Protein AF-B4XKD7-F1 (afdb_monomer)

Solvent-accessible surface area (backbone atoms only — not comparable to full-atom values): 14544 Å² total; per-residue (Å²): 108,72,65,58,47,30,68,73,74,46,96,55,51,71,69,59,51,49,54,50,31,56,75,67,74,35,54,72,58,48,56,53,53,53,59,61,59,73,69,69,88,73,93,72,54,79,68,57,53,50,52,54,51,45,52,49,44,29,51,46,19,60,56,69,46,32,44,45,62,90,54,79,93,47,76,90,57,87,57,68,38,48,44,86,80,71,64,72,76,43,73,47,64,50,68,77,82,79,83,47,70,41,81,62,88,41,75,40,52,80,56,52,74,77,60,69,66,92,76,59,86,84,62,46,89,66,64,80,72,70,86,76,84,86,89,82,77,64,91,88,77,46,67,65,57,51,56,40,48,52,51,24,39,37,46,71,60,68,42,74,81,39,80,41,75,47,78,42,60,33,74,72,52,61,51,47,55,55,59,31,51,43,68,76,65,44,65,92,85,56,89,70,48,53,66,58,55,46,51,52,48,70,77,36,55,91,30,50,43,80,42,78,39,51,74,88,54,47,45,77,68,39,62,72,62,27,50,55,64,39,49,77,70,63,76,104

Sequence (236 aa):
LLLELLTQKGTCTPEEFVEILKKGDHQHVEDQLKRTSTHSKTTKGPSDVADDVIACLKDLYATEYAHVRPLPWFPDLDLKRHLGEVYTNLQLQYNDGRGHFRDTDTIVSLVDIYNTREGEASQASVRSSVRKIRVEGDPGIGKPCSCQKLAFDWSCGKLERFKVVLFLEMRHLAGKVKDTIFKQLLPEDTKTTPDQLWSYIQDNQDDVLFILDGLDELSQEAGKVTDVVDLIQGKI

Radius of gyration: 21.64 Å; Cα contacts (8 Å, |Δi|>4): 230; chains: 1; bounding box: 61×59×37 Å

Nearest PDB structures (foldseek):
  4kxf-assembly11_D  TM=7.723E-01  e=1.525E-06  Mus musculus
  8fvu-assembly1_B  TM=7.702E-01  e=4.181E-06  Homo sapiens
  8fw9-assembly1_C  TM=7.217E-01  e=1.525E-06  Homo sapiens
  3jbl-assembly1_K  TM=7.479E-01  e=7.569E-06  Mus musculus
  6b5b-assembly1_C  TM=7.633E-01  e=1.656E-04  Mus musculus

Organism: Branchiostoma floridae (NCBI:txid7739)

Structure (mmCIF, N/CA/C/O backbone):
data_AF-B4XKD7-F1
#
_entry.id   AF-B4XKD7-F1
#
loop_
_atom_site.group_PDB
_atom_site.id
_atom_site.type_symbol
_atom_site.label_atom_id
_atom_site.label_alt_id
_atom_site.label_comp_id
_atom_site.label_asym_id
_atom_site.label_entity_id
_atom_site.label_seq_id
_atom_site.pdbx_PDB_ins_code
_atom_site.Cartn_x
_atom_site.Cartn_y
_atom_site.Cartn_z
_atom_site.occupancy
_atom_site.B_iso_or_equiv
_atom_site.auth_seq_id
_atom_site.auth_comp_id
_atom_site.auth_asym_id
_atom_site.auth_atom_id
_atom_site.pdbx_PDB_model_num
ATOM 1 N N . LEU A 1 1 ? -23.450 16.413 9.579 1.00 58.03 1 LEU A N 1
ATOM 2 C CA . LEU A 1 1 ? -22.722 17.681 9.826 1.00 58.03 1 LEU A CA 1
ATOM 3 C C . LEU A 1 1 ? -23.206 18.863 8.980 1.00 58.03 1 LEU A C 1
ATOM 5 O O . LEU A 1 1 ? -23.846 19.730 9.558 1.00 58.03 1 LEU A O 1
ATOM 9 N N . LEU A 1 2 ? -22.995 18.933 7.653 1.00 55.31 2 LEU A N 1
ATOM 10 C CA . LEU A 1 2 ? -23.431 20.109 6.861 1.00 55.31 2 LEU A CA 1
ATOM 11 C C . LEU A 1 2 ? -24.969 20.262 6.797 1.00 55.31 2 LEU A C 1
ATOM 13 O O . LEU A 1 2 ? -25.491 21.348 7.023 1.00 55.31 2 LEU A O 1
ATOM 17 N N . LEU A 1 3 ? -25.701 19.163 6.575 1.00 62.25 3 LEU A N 1
ATOM 18 C CA . LEU A 1 3 ? -27.175 19.148 6.558 1.00 62.25 3 LEU A CA 1
ATOM 19 C C . LEU A 1 3 ? -27.791 19.477 7.929 1.00 62.25 3 LEU A C 1
ATOM 21 O O . LEU A 1 3 ? -28.801 20.171 8.016 1.00 62.25 3 LEU A O 1
ATOM 25 N N . GLU A 1 4 ? -27.158 19.032 9.013 1.00 60.09 4 GLU A N 1
ATOM 26 C CA . GLU A 1 4 ? -27.591 19.344 10.383 1.00 60.09 4 GLU A CA 1
ATOM 27 C C . GLU A 1 4 ? -27.364 20.822 10.716 1.00 60.09 4 GLU A C 1
ATOM 29 O O . GLU A 1 4 ? -28.229 21.453 11.320 1.00 60.09 4 GLU A O 1
ATOM 34 N N . LEU A 1 5 ? -26.245 21.399 10.264 1.00 57.78 5 LEU A N 1
ATOM 35 C CA . LEU A 1 5 ? -25.966 22.830 10.391 1.00 57.78 5 LEU A CA 1
ATOM 36 C C . LEU A 1 5 ? -26.931 23.682 9.555 1.00 57.78 5 LEU A C 1
ATOM 38 O O . LEU A 1 5 ? -27.372 24.726 10.032 1.00 57.78 5 LEU A O 1
ATOM 42 N N . LEU A 1 6 ? -27.303 23.229 8.352 1.00 62.75 6 LEU A N 1
ATOM 43 C CA . LEU A 1 6 ? -28.318 23.885 7.519 1.00 62.75 6 LEU A CA 1
ATOM 44 C C . LEU A 1 6 ? -29.697 23.862 8.187 1.00 62.75 6 LEU A C 1
ATOM 46 O O . LEU A 1 6 ? -30.375 24.882 8.204 1.00 62.75 6 LEU A O 1
ATOM 50 N N . THR A 1 7 ? -30.063 22.749 8.825 1.00 61.00 7 THR A N 1
ATOM 51 C CA . THR A 1 7 ? -31.347 22.617 9.536 1.00 61.00 7 THR A CA 1
ATOM 52 C C . THR A 1 7 ? -31.372 23.419 10.848 1.00 61.00 7 THR A C 1
ATOM 54 O O . THR A 1 7 ? -32.425 23.894 11.263 1.00 61.00 7 THR A O 1
ATOM 57 N N . GLN A 1 8 ? -30.220 23.600 11.511 1.00 59.53 8 GLN A N 1
ATOM 58 C CA . GLN A 1 8 ? -30.111 24.382 12.753 1.00 59.53 8 GLN A CA 1
ATOM 59 C C . GLN A 1 8 ? -29.935 25.892 12.545 1.00 59.53 8 GLN A C 1
ATOM 61 O O . GLN A 1 8 ? -30.290 26.661 13.439 1.00 59.53 8 GLN A O 1
ATOM 66 N N . LYS A 1 9 ? -29.325 26.329 11.434 1.00 59.12 9 LYS A N 1
ATOM 67 C CA . LYS A 1 9 ? -28.920 27.735 11.233 1.00 59.12 9 LYS A CA 1
ATOM 68 C C . LYS A 1 9 ? -29.368 28.361 9.912 1.00 59.12 9 LYS A C 1
ATOM 70 O O . LYS A 1 9 ? -29.185 29.564 9.742 1.00 59.12 9 LYS A O 1
ATOM 75 N N . GLY A 1 10 ? -29.915 27.585 8.982 1.00 60.69 10 GLY A N 1
ATOM 76 C CA . GLY A 1 10 ? -30.364 28.057 7.674 1.00 60.69 10 GLY A CA 1
ATOM 77 C C . GLY A 1 10 ? -31.886 28.134 7.559 1.00 60.69 10 GLY A C 1
ATOM 78 O O . GLY A 1 10 ? -32.617 27.436 8.250 1.00 60.69 10 GLY A O 1
ATOM 79 N N . THR A 1 11 ? -32.370 28.973 6.643 1.00 63.03 11 THR A N 1
ATOM 80 C CA . THR A 1 11 ? -33.774 28.986 6.183 1.00 63.03 11 THR A CA 1
ATOM 81 C C . THR A 1 11 ? -34.012 28.036 5.005 1.00 63.03 11 THR A C 1
ATOM 83 O O . THR A 1 11 ? -35.093 28.044 4.431 1.00 63.03 11 THR A O 1
ATOM 86 N N . CYS A 1 12 ? -32.984 27.291 4.595 1.00 64.75 12 CYS A N 1
ATOM 87 C CA . CYS A 1 12 ? -32.981 26.430 3.418 1.00 64.75 12 CYS A CA 1
ATOM 88 C C . CYS A 1 12 ? -33.176 24.983 3.861 1.00 64.75 12 CYS A C 1
ATOM 90 O O . CYS A 1 12 ? -32.448 24.497 4.733 1.00 64.75 12 CYS A O 1
ATOM 92 N N . THR A 1 13 ? -34.155 24.305 3.270 1.00 74.12 13 THR A N 1
ATOM 93 C CA . THR A 1 13 ? -34.373 22.880 3.527 1.00 74.12 13 THR A CA 1
ATOM 94 C C . THR A 1 13 ? -33.302 22.030 2.824 1.00 74.12 13 THR A C 1
ATOM 96 O O . THR A 1 13 ? -32.767 22.436 1.787 1.00 74.12 13 THR A O 1
ATOM 99 N N . PRO A 1 14 ? -32.952 20.849 3.364 1.00 66.94 14 PRO A N 1
ATOM 100 C CA . PRO A 1 14 ? -32.043 19.899 2.715 1.00 66.94 14 PRO A CA 1
ATOM 101 C C . PRO A 1 14 ? -32.377 19.629 1.242 1.00 66.94 14 PRO A C 1
ATOM 103 O O . PRO A 1 14 ? -31.478 19.535 0.407 1.00 66.94 14 PRO A O 1
ATOM 106 N N . GLU A 1 15 ? -33.665 19.547 0.919 1.00 71.50 15 GLU A N 1
ATOM 107 C CA . GLU A 1 15 ? -34.178 19.286 -0.424 1.00 71.50 15 GLU A CA 1
ATOM 108 C C . GLU A 1 15 ? -33.934 20.472 -1.370 1.00 71.50 15 GLU A C 1
ATOM 110 O O . GLU A 1 15 ? -33.487 20.280 -2.502 1.00 71.50 15 GLU A O 1
ATOM 115 N N . GLU A 1 16 ? -34.152 21.703 -0.900 1.00 72.62 16 GLU A N 1
ATOM 116 C CA . GLU A 1 16 ? -33.846 22.922 -1.661 1.00 72.62 16 GLU A CA 1
ATOM 117 C C . GLU A 1 16 ? -32.341 23.078 -1.902 1.00 72.62 16 GLU A C 1
ATOM 119 O O . GLU A 1 16 ? -31.926 23.472 -2.993 1.00 72.62 16 GLU A O 1
ATOM 124 N N . PHE A 1 17 ? -31.508 22.729 -0.918 1.00 74.44 17 PHE A N 1
ATOM 125 C CA . PHE A 1 17 ? -30.053 22.792 -1.048 1.00 74.44 17 PHE A CA 1
ATOM 126 C C . PHE A 1 17 ? -29.531 21.811 -2.105 1.00 74.44 17 PHE A C 1
ATOM 128 O O . PHE A 1 17 ? -28.685 22.171 -2.923 1.00 74.44 17 PHE A O 1
ATOM 135 N N . VAL A 1 18 ? -30.081 20.595 -2.139 1.00 73.12 18 VAL A N 1
ATOM 136 C CA . VAL A 1 18 ? -29.762 19.596 -3.165 1.00 73.12 18 VAL A CA 1
ATOM 137 C C . VAL A 1 18 ? -30.161 20.082 -4.563 1.00 73.12 18 VAL A C 1
ATOM 139 O O . VAL A 1 18 ? -29.378 19.960 -5.503 1.00 73.12 18 VAL A O 1
ATOM 142 N N . GLU A 1 19 ? -31.331 20.702 -4.716 1.00 72.25 19 GLU A N 1
ATOM 143 C CA . GLU A 1 19 ? -31.751 21.272 -6.004 1.00 72.25 19 GLU A CA 1
ATOM 144 C C . GLU A 1 19 ? -30.878 22.458 -6.450 1.00 72.25 19 GLU A C 1
ATOM 146 O O . GLU A 1 19 ? -30.619 22.629 -7.645 1.00 72.25 19 GLU A O 1
ATOM 151 N N . ILE A 1 20 ? -30.363 23.254 -5.510 1.00 74.81 20 ILE A N 1
ATOM 152 C CA . ILE A 1 20 ? -29.390 24.316 -5.807 1.00 74.81 20 ILE A CA 1
ATOM 153 C C . ILE A 1 20 ? -28.056 23.718 -6.275 1.00 74.81 20 ILE A C 1
ATOM 155 O O . ILE A 1 20 ? -27.493 24.204 -7.256 1.00 74.81 20 ILE A O 1
ATOM 159 N N . LEU A 1 21 ? -27.575 22.645 -5.638 1.00 74.81 21 LEU A N 1
ATOM 160 C CA . LEU A 1 21 ? -26.348 21.950 -6.050 1.00 74.81 21 LEU A CA 1
ATOM 161 C C . LEU A 1 21 ? -26.466 21.361 -7.460 1.00 74.81 21 LEU A C 1
ATOM 163 O O . LEU A 1 21 ? -25.528 21.477 -8.249 1.00 74.81 21 LEU A O 1
ATOM 167 N N . LYS A 1 22 ? -27.635 20.812 -7.814 1.00 73.25 22 LYS A N 1
ATOM 168 C CA . LYS A 1 22 ? -27.914 20.344 -9.181 1.00 73.25 22 LYS A CA 1
ATOM 169 C C . LYS A 1 22 ? -27.931 21.479 -10.195 1.00 73.25 22 LYS A C 1
ATOM 171 O O . LYS A 1 22 ? -27.395 21.324 -11.288 1.00 73.25 22 LYS A O 1
ATOM 176 N N . LYS A 1 23 ? -28.525 22.626 -9.846 1.00 77.00 23 LYS A N 1
ATOM 177 C CA . LYS A 1 23 ? -28.532 23.816 -10.714 1.00 77.00 23 LYS A CA 1
ATOM 178 C C . LYS A 1 23 ? -27.147 24.444 -10.884 1.00 77.00 23 LYS A C 1
ATOM 180 O O . LYS A 1 23 ? -26.922 25.108 -11.890 1.00 77.00 23 LYS A O 1
ATOM 185 N N . GLY A 1 24 ? -26.250 24.248 -9.918 1.00 74.44 24 GLY A N 1
ATOM 186 C CA . GLY A 1 24 ? -24.873 24.749 -9.934 1.00 74.44 24 GLY A CA 1
ATOM 187 C C . GLY A 1 24 ? -23.835 23.800 -10.540 1.00 74.44 24 GLY A C 1
ATOM 188 O O . GLY A 1 24 ? -22.653 24.088 -10.419 1.00 74.44 24 GLY A O 1
ATOM 189 N N . ASP A 1 25 ? -24.245 22.682 -11.151 1.00 70.81 25 ASP A N 1
ATOM 190 C CA . ASP A 1 25 ? -23.348 21.645 -11.701 1.00 70.81 25 ASP A CA 1
ATOM 191 C C . ASP A 1 25 ? -22.393 21.017 -10.659 1.00 70.81 25 ASP A C 1
ATOM 193 O O . ASP A 1 25 ? -21.284 20.572 -10.948 1.00 70.81 25 ASP A O 1
ATOM 197 N N . HIS A 1 26 ? -22.834 20.956 -9.398 1.00 72.44 26 HIS A N 1
ATOM 198 C CA . HIS A 1 26 ? -22.079 20.395 -8.274 1.00 72.44 26 HIS A CA 1
ATOM 199 C C . HIS A 1 26 ? -22.636 19.030 -7.828 1.00 72.44 26 HIS A C 1
ATOM 201 O O . HIS A 1 26 ? -22.760 18.754 -6.633 1.00 72.44 26 HIS A O 1
ATOM 207 N N . GLN A 1 27 ? -22.958 18.149 -8.782 1.00 66.06 27 GLN A N 1
ATOM 208 C CA . GLN A 1 27 ? -23.540 16.819 -8.512 1.00 66.06 27 GLN A CA 1
ATOM 209 C C . GLN A 1 27 ? -22.642 15.929 -7.633 1.00 66.06 27 GLN A C 1
ATOM 211 O O . GLN A 1 27 ? -23.131 15.206 -6.771 1.00 66.06 27 GLN A O 1
ATOM 216 N N . HIS A 1 28 ? -21.320 16.058 -7.759 1.00 67.50 28 HIS A N 1
ATOM 217 C CA . HIS A 1 28 ? -20.355 15.354 -6.905 1.00 67.50 28 HIS A CA 1
ATOM 218 C C . HIS A 1 28 ? -20.555 15.637 -5.400 1.00 67.50 28 HIS A C 1
ATOM 220 O O . HIS A 1 28 ? -20.376 14.750 -4.563 1.00 67.50 28 HIS A O 1
ATOM 226 N N . VAL A 1 29 ? -20.966 16.862 -5.051 1.00 69.44 29 VAL A N 1
ATOM 227 C CA . VAL A 1 29 ? -21.203 17.279 -3.660 1.00 69.44 29 VAL A CA 1
ATOM 228 C C . VAL A 1 29 ? -22.517 16.692 -3.136 1.00 69.44 29 VAL A C 1
ATOM 230 O O . VAL A 1 29 ? -22.594 16.292 -1.975 1.00 69.44 29 VAL A O 1
ATOM 233 N N . GLU A 1 30 ? -23.536 16.570 -3.994 1.00 62.75 30 GLU A N 1
ATOM 234 C CA . GLU A 1 30 ? -24.788 15.873 -3.673 1.00 62.75 30 GLU A CA 1
ATOM 235 C C . GLU A 1 30 ? -24.533 14.393 -3.347 1.00 62.75 30 GLU A C 1
ATOM 237 O O . GLU A 1 30 ? -25.045 13.884 -2.345 1.00 62.75 30 GLU A O 1
ATOM 242 N N . ASP A 1 31 ? -23.700 13.719 -4.142 1.00 63.97 31 ASP A N 1
ATOM 243 C CA . ASP A 1 31 ? -23.361 12.311 -3.924 1.00 63.97 31 ASP A CA 1
ATOM 244 C C . ASP A 1 31 ? -22.622 12.097 -2.595 1.00 63.97 31 ASP A C 1
ATOM 246 O O . ASP A 1 31 ? -22.914 11.148 -1.861 1.00 63.97 31 ASP A O 1
ATOM 250 N N . GLN A 1 32 ? -21.709 13.003 -2.228 1.00 60.03 32 GLN A N 1
ATOM 251 C CA . GLN A 1 32 ? -21.048 12.973 -0.918 1.00 60.03 32 GLN A CA 1
ATOM 252 C C . GLN A 1 32 ? -22.017 13.270 0.243 1.00 60.03 32 GLN A C 1
ATOM 254 O O . GLN A 1 32 ? -21.967 12.613 1.289 1.00 60.03 32 GLN A O 1
ATOM 259 N N . LEU A 1 33 ? -22.954 14.209 0.069 1.00 65.19 33 LEU A N 1
ATOM 260 C CA . LEU A 1 33 ? -23.967 14.544 1.081 1.00 65.19 33 LEU A CA 1
ATOM 261 C C . LEU A 1 33 ? -24.956 13.394 1.325 1.00 65.19 33 LEU A C 1
ATOM 263 O O . LEU A 1 33 ? -25.315 13.114 2.471 1.00 65.19 33 LEU A O 1
ATOM 267 N N . LYS A 1 34 ? -25.368 12.685 0.269 1.00 63.97 34 LYS A N 1
ATOM 268 C CA . LYS A 1 34 ? -26.239 11.506 0.392 1.00 63.97 34 LYS A CA 1
ATOM 269 C C . LYS A 1 34 ? -25.526 10.346 1.081 1.00 63.97 34 LYS A C 1
ATOM 271 O O . LYS A 1 34 ? -26.094 9.761 2.002 1.00 63.97 34 LYS A O 1
ATOM 276 N N . ARG A 1 35 ? -24.266 10.069 0.714 1.00 61.16 35 ARG A N 1
ATOM 277 C CA . ARG A 1 35 ? -23.443 9.007 1.332 1.00 61.16 35 ARG A CA 1
ATOM 278 C C . ARG A 1 35 ? -23.266 9.201 2.841 1.00 61.16 35 ARG A C 1
ATOM 280 O O . ARG A 1 35 ? -23.398 8.237 3.602 1.00 61.16 35 ARG A O 1
ATOM 287 N N . THR A 1 36 ? -23.037 10.442 3.273 1.00 53.34 36 THR A N 1
ATOM 288 C CA . THR A 1 36 ? -22.843 10.793 4.692 1.00 53.34 36 THR A CA 1
ATOM 289 C C . THR A 1 36 ? -24.141 10.743 5.511 1.00 53.34 36 THR A C 1
ATOM 291 O O . THR A 1 36 ? -24.102 10.386 6.688 1.00 53.34 36 THR A O 1
ATOM 294 N N . SER A 1 37 ? -25.308 11.020 4.911 1.00 49.41 37 SER A N 1
ATOM 295 C CA . SER A 1 37 ? -26.605 10.986 5.612 1.00 49.41 37 SER A CA 1
ATOM 296 C C . SER A 1 37 ? -27.102 9.561 5.912 1.00 49.41 37 SER A C 1
ATOM 298 O O . SER A 1 37 ? -27.597 9.300 7.012 1.00 49.41 37 SER A O 1
ATOM 300 N N . THR A 1 38 ? -26.885 8.601 5.005 1.00 48.22 38 THR A N 1
ATOM 301 C CA . THR A 1 38 ? -27.258 7.184 5.210 1.00 48.22 38 THR A CA 1
ATOM 302 C C . THR A 1 38 ? -26.435 6.450 6.273 1.00 48.22 38 THR A C 1
ATOM 304 O O . THR A 1 38 ? -26.816 5.363 6.693 1.00 48.22 38 THR A O 1
ATOM 307 N N . HIS A 1 39 ? -25.332 7.031 6.754 1.00 49.72 39 HIS A N 1
ATOM 308 C CA . HIS A 1 39 ? -24.453 6.394 7.739 1.00 49.72 39 HIS A CA 1
ATOM 309 C C . HIS A 1 39 ? -24.860 6.636 9.203 1.00 49.72 39 HIS A C 1
ATOM 311 O O . HIS A 1 39 ? -24.190 6.128 10.105 1.00 49.72 39 HIS A O 1
ATOM 317 N N . SER A 1 40 ? -25.933 7.376 9.503 1.00 45.69 40 SER A N 1
ATOM 318 C CA . SER A 1 40 ? -26.388 7.551 10.892 1.00 45.69 40 SER A CA 1
ATOM 319 C C . SER A 1 40 ? -27.496 6.551 11.262 1.00 45.69 40 SER A C 1
ATOM 321 O O . SER A 1 40 ? -28.557 6.533 10.650 1.00 45.69 40 SER A O 1
ATOM 323 N N . LYS A 1 41 ? -27.237 5.765 12.321 1.00 39.91 41 LYS A N 1
ATOM 324 C CA . LYS A 1 41 ? -28.110 4.777 12.998 1.00 39.91 41 LYS A CA 1
ATOM 325 C C . LYS A 1 41 ? -28.172 3.355 12.423 1.00 39.91 41 LYS A C 1
ATOM 327 O O . LYS A 1 41 ? -29.240 2.862 12.089 1.00 39.91 41 LYS A O 1
ATOM 332 N N . THR A 1 42 ? -27.067 2.627 12.546 1.00 34.97 42 THR A N 1
ATOM 333 C CA . THR A 1 42 ? -27.102 1.196 12.898 1.00 34.97 42 THR A CA 1
ATOM 334 C C . THR A 1 42 ? -25.828 0.839 13.659 1.00 34.97 42 THR A C 1
ATOM 336 O O . THR A 1 42 ? -24.728 1.237 13.285 1.00 34.97 42 THR A O 1
ATOM 339 N N . THR A 1 43 ? -25.975 0.139 14.783 1.00 41.75 43 THR A N 1
ATOM 340 C CA . THR A 1 43 ? -24.867 -0.471 15.527 1.00 41.75 43 THR A CA 1
ATOM 341 C C . THR A 1 43 ? -24.309 -1.617 14.689 1.00 41.75 43 THR A C 1
ATOM 343 O O . THR A 1 43 ? -24.868 -2.712 14.692 1.00 41.75 43 THR A O 1
ATOM 346 N N . LYS A 1 44 ? -23.265 -1.323 13.911 1.00 45.03 44 LYS A N 1
ATOM 347 C CA . LYS A 1 44 ? -22.580 -2.269 13.028 1.00 45.03 44 LYS A CA 1
ATOM 348 C C . LYS A 1 44 ? -21.683 -3.219 13.833 1.00 45.03 44 LYS A C 1
ATOM 350 O O . LYS A 1 44 ? -21.051 -2.801 14.803 1.00 45.03 44 LYS A O 1
ATOM 355 N N . GLY A 1 45 ? -21.663 -4.499 13.460 1.00 53.47 45 GLY A N 1
ATOM 356 C CA . GLY A 1 45 ? -20.802 -5.513 14.082 1.00 53.47 45 GLY A CA 1
ATOM 357 C C . GLY A 1 45 ? -19.339 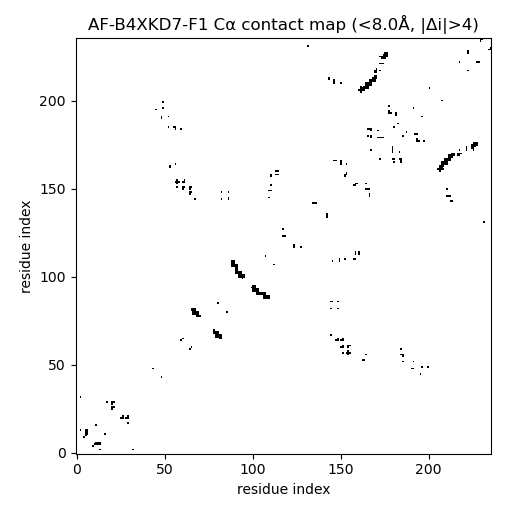-5.423 13.613 1.00 53.47 45 GLY A C 1
ATOM 358 O O . GLY A 1 45 ? -19.056 -4.710 12.655 1.00 53.47 45 GLY A O 1
ATOM 359 N N . PRO A 1 46 ? -18.403 -6.175 14.225 1.00 54.28 46 PRO A N 1
ATOM 360 C CA . PRO A 1 46 ? -16.968 -6.107 13.904 1.00 54.28 46 PRO A CA 1
ATOM 361 C C . PRO A 1 46 ? -16.619 -6.411 12.436 1.00 54.28 46 PRO A C 1
ATOM 363 O O . PRO A 1 46 ? -15.685 -5.827 11.900 1.00 54.28 46 PRO A O 1
ATOM 366 N N . SER A 1 47 ? -17.382 -7.291 11.775 1.00 60.47 47 SER A N 1
ATOM 367 C CA . SER A 1 47 ? -17.192 -7.638 10.354 1.00 60.47 47 SER A CA 1
ATOM 368 C C . SER A 1 47 ? -17.550 -6.486 9.411 1.00 60.47 47 SER A C 1
ATOM 370 O O . SER A 1 47 ? -16.831 -6.226 8.459 1.00 60.47 47 SER A O 1
ATOM 372 N N . ASP A 1 48 ? -18.632 -5.766 9.708 1.00 66.19 48 ASP A N 1
ATOM 373 C CA . ASP A 1 48 ? -19.161 -4.672 8.878 1.00 66.19 48 ASP A CA 1
ATOM 374 C C . ASP A 1 48 ? -18.221 -3.448 8.918 1.00 66.19 48 ASP A C 1
ATOM 376 O O . ASP A 1 48 ? -18.036 -2.738 7.937 1.00 66.19 48 ASP A O 1
ATOM 380 N N . VAL A 1 49 ? -17.519 -3.264 10.042 1.00 66.94 49 VAL A N 1
ATOM 381 C CA . VAL A 1 49 ? -16.479 -2.236 10.204 1.00 66.94 49 VAL A CA 1
ATOM 382 C C . VAL A 1 49 ? -15.245 -2.521 9.334 1.00 66.94 49 VAL A C 1
ATOM 384 O O . VAL A 1 49 ? -14.639 -1.594 8.796 1.00 66.94 49 VAL A O 1
ATOM 387 N N . ALA A 1 50 ? -14.864 -3.791 9.180 1.00 75.00 50 ALA A N 1
ATOM 388 C CA . ALA A 1 50 ? -13.751 -4.173 8.314 1.00 75.00 50 ALA A CA 1
ATOM 389 C C . ALA A 1 50 ? -14.113 -4.019 6.831 1.00 75.00 50 ALA A C 1
ATOM 391 O O . ALA A 1 50 ? -13.295 -3.526 6.056 1.00 75.00 50 ALA A O 1
ATOM 392 N N . ASP A 1 51 ? -15.343 -4.368 6.451 1.00 84.31 51 ASP A N 1
ATOM 393 C CA . ASP A 1 51 ? -15.836 -4.199 5.082 1.00 84.31 51 ASP A CA 1
ATOM 394 C C . ASP A 1 51 ? -15.875 -2.718 4.669 1.00 84.31 51 ASP A C 1
ATOM 396 O O . ASP A 1 51 ? -15.438 -2.379 3.565 1.00 84.31 51 ASP A O 1
ATOM 400 N N . ASP A 1 52 ? -16.302 -1.826 5.573 1.00 84.62 52 ASP A N 1
ATOM 401 C CA . ASP A 1 52 ? -16.257 -0.373 5.362 1.00 84.62 52 ASP A CA 1
ATOM 402 C C . ASP A 1 52 ? -14.809 0.109 5.124 1.00 84.62 52 ASP A C 1
ATOM 404 O O . ASP A 1 52 ? -14.541 0.863 4.186 1.00 84.62 52 ASP A O 1
ATOM 408 N N . VAL A 1 53 ? -13.845 -0.366 5.926 1.00 86.69 53 VAL A N 1
ATOM 409 C CA . VAL A 1 53 ? -12.417 -0.038 5.750 1.00 86.69 53 VAL A CA 1
ATOM 410 C C . VAL A 1 53 ? -11.887 -0.548 4.411 1.00 86.69 53 VAL A C 1
ATOM 412 O O . VAL A 1 53 ? -11.206 0.190 3.699 1.00 86.69 53 VAL A O 1
ATOM 415 N N . ILE A 1 54 ? -12.208 -1.789 4.044 1.00 90.12 54 ILE A N 1
ATOM 416 C CA . ILE A 1 54 ? -11.786 -2.382 2.771 1.00 90.12 54 ILE A CA 1
ATOM 417 C C . ILE A 1 54 ? -12.337 -1.567 1.601 1.00 90.12 54 ILE A C 1
ATOM 419 O O . ILE A 1 54 ? -11.600 -1.287 0.655 1.00 90.12 54 ILE A O 1
ATOM 423 N N . ALA A 1 55 ? -13.605 -1.158 1.664 1.00 90.06 55 ALA A N 1
ATOM 424 C CA . ALA A 1 55 ? -14.215 -0.314 0.645 1.00 90.06 55 ALA A CA 1
ATOM 425 C C . ALA A 1 55 ? -13.501 1.043 0.529 1.00 90.06 55 ALA A C 1
ATOM 427 O O . ALA A 1 55 ? -13.161 1.449 -0.582 1.00 90.06 55 ALA A O 1
ATOM 428 N N . CYS A 1 56 ? -13.195 1.694 1.657 1.00 90.25 56 CYS A N 1
ATOM 429 C CA . CYS A 1 56 ? -12.440 2.950 1.679 1.00 90.25 56 CYS A CA 1
ATOM 430 C C . CYS A 1 56 ? -11.043 2.806 1.061 1.00 90.25 56 CYS A C 1
ATOM 432 O O . CYS A 1 56 ? -10.645 3.634 0.249 1.00 90.25 56 CYS A O 1
ATOM 434 N N . LEU A 1 57 ? -10.309 1.741 1.398 1.00 91.56 57 LEU A N 1
ATOM 435 C CA . LEU A 1 57 ? -8.982 1.482 0.830 1.00 91.56 57 LEU A CA 1
ATOM 436 C C . LEU A 1 57 ? -9.049 1.240 -0.681 1.00 91.56 57 LEU A C 1
ATOM 438 O O . LEU A 1 57 ? -8.214 1.744 -1.432 1.00 91.56 57 LEU A O 1
ATOM 442 N N . LYS A 1 58 ? -10.053 0.484 -1.144 1.00 92.25 58 LYS A N 1
ATOM 443 C CA . LYS A 1 58 ? -10.255 0.258 -2.579 1.00 92.25 58 LYS A CA 1
ATOM 444 C C . LYS A 1 58 ? -10.539 1.564 -3.313 1.00 92.25 58 LYS A C 1
ATOM 446 O O . LYS A 1 58 ? -9.944 1.787 -4.365 1.00 92.25 58 LYS A O 1
ATOM 451 N N . ASP A 1 59 ? -11.398 2.415 -2.756 1.00 91.12 59 ASP A N 1
ATOM 452 C CA . ASP A 1 59 ? -11.715 3.724 -3.331 1.00 91.12 59 ASP A CA 1
ATOM 453 C C . ASP A 1 59 ? -10.478 4.632 -3.371 1.00 91.12 59 ASP A C 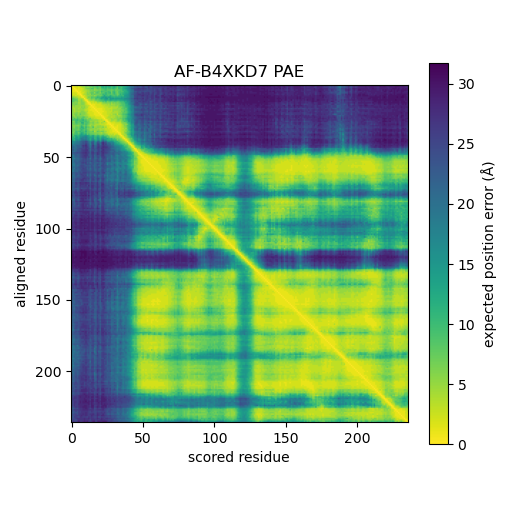1
ATOM 455 O O . ASP A 1 59 ? -10.131 5.144 -4.436 1.00 91.12 59 ASP A O 1
ATOM 459 N N . LEU A 1 60 ? -9.734 4.729 -2.260 1.00 90.50 60 LEU A N 1
ATOM 460 C CA . LEU A 1 60 ? -8.477 5.481 -2.168 1.00 90.50 60 LEU A CA 1
ATOM 461 C C . LEU A 1 60 ? -7.488 5.059 -3.260 1.00 90.50 60 LEU A C 1
ATOM 463 O O . LEU A 1 60 ? -6.929 5.897 -3.970 1.00 90.50 60 LEU A O 1
ATOM 467 N N . TYR A 1 61 ? -7.278 3.753 -3.429 1.00 92.25 61 TYR A N 1
ATOM 468 C CA . TYR A 1 61 ? -6.298 3.275 -4.397 1.00 92.25 61 TYR A CA 1
ATOM 469 C C . TYR A 1 61 ? -6.774 3.402 -5.843 1.00 92.25 61 TYR A C 1
ATOM 471 O O . TYR A 1 61 ? -5.966 3.684 -6.725 1.00 92.25 61 TYR A O 1
ATOM 479 N N . ALA A 1 62 ? -8.073 3.224 -6.099 1.00 89.62 62 ALA A N 1
ATOM 480 C CA . ALA A 1 62 ? -8.660 3.398 -7.427 1.00 89.62 62 ALA A CA 1
ATOM 481 C C . ALA A 1 62 ? -8.732 4.870 -7.874 1.00 89.62 62 ALA A C 1
ATOM 483 O O . ALA A 1 62 ? -8.817 5.133 -9.073 1.00 89.62 62 ALA A O 1
ATOM 484 N N . THR A 1 63 ? -8.693 5.823 -6.940 1.00 87.06 63 THR A N 1
ATOM 485 C CA . THR A 1 63 ? -8.820 7.259 -7.227 1.00 87.06 63 THR A CA 1
ATOM 486 C C . THR A 1 63 ? -7.470 7.971 -7.134 1.00 87.06 63 THR A C 1
ATOM 488 O O . THR A 1 63 ? -6.870 8.322 -8.157 1.00 87.06 63 THR A O 1
ATOM 491 N N . GLU A 1 64 ? -6.953 8.134 -5.918 1.00 84.06 64 GLU A N 1
ATOM 492 C CA . GLU A 1 64 ? -5.730 8.885 -5.637 1.00 84.06 64 GLU A CA 1
ATOM 493 C C . GLU A 1 64 ? -4.499 8.164 -6.178 1.00 84.06 64 GLU A C 1
ATOM 495 O O . GLU A 1 64 ? -3.640 8.775 -6.818 1.00 84.06 64 GLU A O 1
ATOM 500 N N . TYR A 1 65 ? -4.422 6.843 -5.985 1.00 85.06 65 TYR A N 1
ATOM 501 C CA . TYR A 1 65 ? -3.235 6.083 -6.382 1.00 85.06 65 TYR A CA 1
ATOM 502 C C . TYR A 1 65 ? -3.299 5.540 -7.803 1.00 85.06 65 TYR A C 1
ATOM 504 O O . TYR A 1 65 ? -2.335 4.919 -8.242 1.00 85.06 65 TYR A O 1
ATOM 512 N N . ALA A 1 66 ? -4.362 5.817 -8.554 1.00 87.25 66 ALA A N 1
ATOM 513 C CA . ALA A 1 66 ? -4.442 5.480 -9.971 1.00 87.25 66 ALA A CA 1
ATOM 514 C C . ALA A 1 66 ? -3.583 6.397 -10.857 1.00 87.25 66 ALA A C 1
ATOM 516 O O . ALA A 1 66 ? -3.407 6.111 -12.044 1.00 87.25 66 ALA A O 1
ATOM 517 N N . HIS A 1 67 ? -3.009 7.467 -10.294 1.00 86.31 67 HIS A N 1
ATOM 518 C CA . HIS A 1 67 ? -2.261 8.475 -11.036 1.00 86.31 67 HIS A CA 1
ATOM 519 C C . HIS A 1 67 ? -0.846 8.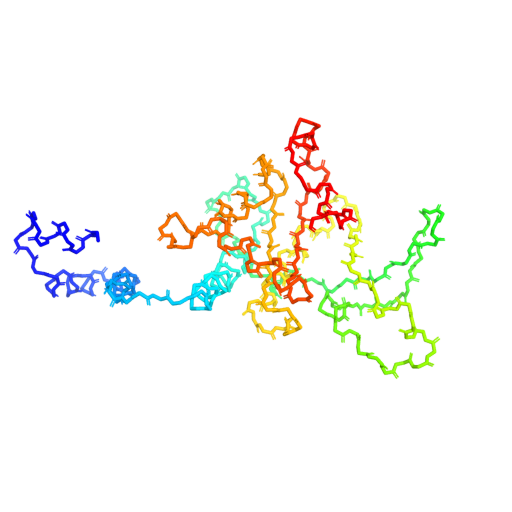686 -10.484 1.00 86.31 67 HIS A C 1
ATOM 521 O O . HIS A 1 67 ? -0.624 8.728 -9.276 1.00 86.31 67 HIS A O 1
ATOM 527 N N . VAL A 1 68 ? 0.114 8.892 -11.386 1.00 84.06 68 VAL A N 1
ATOM 528 C CA . VAL A 1 68 ? 1.479 9.333 -11.067 1.00 84.06 68 VAL A CA 1
ATOM 529 C C . VAL A 1 68 ? 1.650 10.777 -11.528 1.00 84.06 68 VAL A C 1
ATOM 531 O O . VAL A 1 68 ? 1.185 11.150 -12.609 1.00 84.06 68 VAL A O 1
ATOM 534 N N . ARG A 1 69 ? 2.348 11.591 -10.728 1.00 80.62 69 ARG A N 1
ATOM 535 C CA . ARG A 1 69 ? 2.834 12.916 -11.139 1.00 80.62 69 ARG A CA 1
ATOM 536 C C . ARG A 1 69 ? 4.332 12.850 -11.438 1.00 80.62 69 ARG A C 1
ATOM 538 O O . ARG A 1 69 ? 5.119 12.756 -10.498 1.00 80.62 69 ARG A O 1
ATOM 545 N N . PRO A 1 70 ? 4.747 12.957 -12.711 1.00 73.88 70 PRO A N 1
ATOM 546 C CA . PRO A 1 70 ? 6.164 12.956 -13.069 1.00 73.88 70 PRO A CA 1
ATOM 547 C C . PRO A 1 70 ? 6.937 14.166 -12.527 1.00 73.88 70 PRO A C 1
ATOM 549 O O . PRO A 1 70 ? 8.142 14.075 -12.318 1.00 73.88 70 PRO A O 1
ATOM 552 N N . LEU A 1 71 ? 6.256 15.297 -12.303 1.00 79.25 71 LEU A N 1
ATOM 553 C CA . LEU A 1 71 ? 6.858 16.561 -11.863 1.00 79.25 71 LEU A CA 1
ATOM 554 C C . LEU A 1 71 ? 6.191 17.061 -10.567 1.00 79.25 71 LEU A C 1
ATOM 556 O O . LEU A 1 71 ? 5.319 17.927 -10.620 1.00 79.25 71 LEU A O 1
ATOM 560 N N . PRO A 1 72 ? 6.575 16.538 -9.387 1.00 69.69 72 PRO A N 1
ATOM 561 C CA . PRO A 1 72 ? 5.955 16.912 -8.112 1.00 69.69 72 PRO A CA 1
ATOM 562 C C . PRO A 1 72 ? 6.087 18.401 -7.760 1.00 69.69 72 PRO A C 1
ATOM 564 O O . PRO A 1 72 ? 5.224 18.957 -7.090 1.00 69.69 72 PRO A O 1
ATOM 567 N N . TRP A 1 73 ? 7.159 19.055 -8.219 1.00 76.31 73 TRP A N 1
ATOM 568 C CA . TRP A 1 73 ? 7.457 20.466 -7.944 1.00 76.31 73 TRP A CA 1
ATOM 569 C C . TRP A 1 73 ? 6.700 21.452 -8.842 1.00 76.31 73 TRP A C 1
ATOM 571 O O . TRP A 1 73 ? 6.884 22.660 -8.698 1.00 76.31 73 TRP A O 1
ATOM 581 N N . PHE A 1 74 ? 5.883 20.966 -9.781 1.00 76.81 74 PHE A N 1
ATOM 582 C CA . PHE A 1 74 ? 5.122 21.820 -10.688 1.00 76.81 74 PHE A CA 1
ATOM 583 C C . PHE A 1 74 ? 3.646 21.384 -10.750 1.00 76.81 74 PHE A C 1
ATOM 585 O O . PHE A 1 74 ? 3.227 20.735 -11.710 1.00 76.81 74 PHE A O 1
ATOM 592 N N . PRO A 1 75 ? 2.860 21.698 -9.700 1.00 63.78 75 PRO A N 1
ATOM 593 C CA . PRO A 1 75 ? 1.486 21.216 -9.545 1.00 63.78 75 PRO A CA 1
ATOM 594 C C . PRO A 1 75 ? 0.490 21.826 -10.541 1.00 63.78 75 PRO A C 1
ATOM 596 O O . PRO A 1 75 ? -0.559 21.230 -10.768 1.00 63.78 75 PRO A O 1
ATOM 599 N N . ASP A 1 76 ? 0.820 22.970 -11.148 1.00 65.44 76 ASP A N 1
ATOM 600 C CA . ASP A 1 76 ? -0.050 23.696 -12.089 1.00 65.44 76 ASP A CA 1
ATOM 601 C C . ASP A 1 76 ? -0.174 23.005 -13.453 1.00 65.44 76 ASP A C 1
ATOM 603 O O . ASP A 1 76 ? -1.061 23.311 -14.250 1.00 65.44 76 ASP A O 1
ATOM 607 N N . LEU A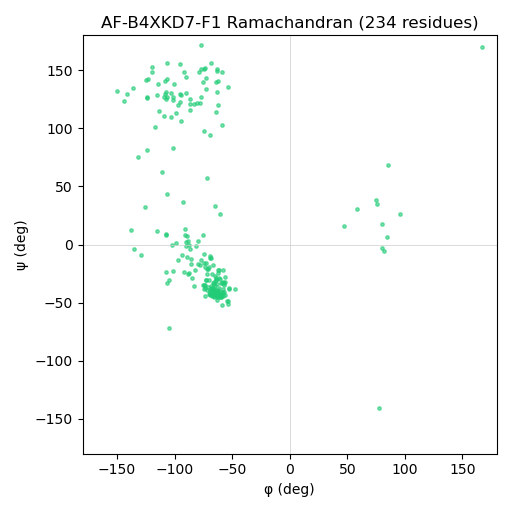 1 77 ? 0.727 22.069 -13.739 1.00 66.75 77 LEU A N 1
ATOM 608 C CA . LEU A 1 77 ? 0.692 21.276 -14.950 1.00 66.75 77 LEU A CA 1
ATOM 609 C C . LEU A 1 77 ? -0.050 19.983 -14.624 1.00 66.75 77 LEU A C 1
ATOM 611 O O . LEU A 1 77 ? 0.487 19.112 -13.939 1.00 66.75 77 LEU A O 1
ATOM 615 N N . ASP A 1 78 ? -1.289 19.867 -15.105 1.00 65.19 78 ASP A N 1
ATOM 616 C CA . ASP A 1 78 ? -2.152 18.693 -14.914 1.00 65.19 78 ASP A CA 1
ATOM 617 C C . ASP A 1 78 ? -1.664 17.487 -15.746 1.00 65.19 78 ASP A C 1
ATOM 619 O O . ASP A 1 78 ? -2.345 16.940 -16.606 1.00 65.19 78 ASP A O 1
ATOM 623 N N . LEU A 1 79 ? -0.410 17.087 -15.522 1.00 72.19 79 LEU A N 1
ATOM 624 C CA . LEU A 1 79 ? 0.243 15.912 -16.098 1.00 72.19 79 LEU A CA 1
ATOM 625 C C . LEU A 1 79 ? 0.086 14.701 -15.184 1.00 72.19 79 LEU A C 1
ATOM 627 O O . LEU A 1 79 ? 1.005 13.887 -15.050 1.00 72.19 79 LEU A O 1
ATOM 631 N N . LYS A 1 80 ? -1.070 14.567 -14.534 1.00 78.31 80 LYS A N 1
ATOM 632 C CA . LYS A 1 80 ? -1.415 13.298 -13.904 1.00 78.31 80 LYS A CA 1
ATOM 633 C C . LYS A 1 80 ? -1.515 12.253 -15.008 1.00 78.31 80 LYS A C 1
ATOM 635 O O . LYS A 1 80 ? -2.300 12.389 -15.942 1.00 78.31 80 LYS A O 1
ATOM 640 N N . ARG A 1 81 ? -0.688 11.217 -14.921 1.00 81.19 81 ARG A N 1
ATOM 641 C CA . ARG A 1 81 ? -0.733 10.085 -15.848 1.00 81.19 81 ARG A CA 1
ATOM 642 C C . ARG A 1 81 ? -1.294 8.885 -15.130 1.00 81.19 81 ARG A C 1
ATOM 644 O O . ARG A 1 81 ? -0.853 8.571 -14.027 1.00 81.19 81 ARG A O 1
ATOM 651 N N . HIS A 1 82 ? -2.259 8.223 -15.752 1.00 85.50 82 HIS A N 1
ATOM 652 C CA . HIS A 1 82 ? -2.813 7.004 -15.193 1.00 85.50 82 HIS A CA 1
ATOM 653 C C . HIS A 1 82 ? -1.726 5.919 -15.139 1.00 85.50 82 HIS A C 1
ATOM 655 O O . HIS A 1 82 ? -0.948 5.775 -16.085 1.00 85.50 82 HIS A O 1
ATOM 661 N N . LEU A 1 83 ? -1.666 5.130 -14.061 1.00 84.06 83 LEU A N 1
ATOM 662 C CA . LEU A 1 83 ? -0.618 4.114 -13.892 1.00 84.06 83 LEU A CA 1
ATOM 663 C C . LEU A 1 83 ? -0.588 3.114 -15.046 1.00 84.06 83 LEU A C 1
ATOM 665 O O . LEU A 1 83 ? 0.483 2.654 -15.418 1.00 84.06 83 LEU A O 1
ATOM 669 N N . GLY A 1 84 ? -1.743 2.795 -15.633 1.00 79.19 84 GLY A N 1
ATOM 670 C CA . GLY A 1 84 ? -1.816 1.909 -16.798 1.00 79.19 84 GLY A CA 1
ATOM 671 C C . GLY A 1 84 ? -1.076 2.424 -18.040 1.00 79.19 84 GLY A C 1
ATOM 672 O O . GLY A 1 84 ? -0.722 1.615 -18.887 1.00 79.19 84 GLY A O 1
ATOM 673 N N . GLU A 1 85 ? -0.827 3.733 -18.150 1.00 79.38 85 GLU A N 1
ATOM 674 C CA . GLU A 1 85 ? -0.089 4.331 -19.274 1.00 79.38 85 GLU A CA 1
ATOM 675 C C . GLU A 1 85 ? 1.426 4.372 -19.041 1.00 79.38 85 GLU A C 1
ATOM 677 O O . GLU A 1 85 ? 2.196 4.432 -19.996 1.00 79.38 85 GLU A O 1
ATOM 682 N N . VAL A 1 86 ? 1.853 4.392 -17.775 1.00 80.50 86 VAL A N 1
ATOM 683 C CA . VAL A 1 86 ? 3.252 4.642 -17.383 1.00 80.50 86 VAL A CA 1
ATOM 684 C C . VAL A 1 86 ? 3.942 3.371 -16.902 1.00 80.50 86 VAL A C 1
ATOM 686 O O . VAL A 1 86 ? 5.148 3.210 -17.078 1.00 80.50 86 VAL A O 1
ATOM 689 N N . TYR A 1 87 ? 3.190 2.473 -16.270 1.00 81.50 87 TYR A N 1
ATOM 690 C CA . TYR A 1 87 ? 3.740 1.273 -15.669 1.00 81.50 87 TYR A CA 1
ATOM 691 C C . TYR A 1 87 ? 4.162 0.264 -16.737 1.00 81.50 87 TYR A C 1
ATOM 693 O O . TYR A 1 87 ? 3.406 -0.058 -17.653 1.00 81.50 87 TYR A O 1
ATOM 701 N N . THR A 1 88 ? 5.362 -0.281 -16.568 1.00 81.19 88 THR A N 1
ATOM 702 C CA . THR A 1 88 ? 5.906 -1.348 -17.407 1.00 81.19 88 THR A CA 1
ATOM 703 C C . THR A 1 88 ? 6.205 -2.567 -16.544 1.00 81.19 88 THR A C 1
ATOM 705 O O . THR A 1 88 ? 6.504 -2.443 -15.356 1.00 81.19 88 THR A O 1
ATOM 708 N N . ASN A 1 89 ? 6.067 -3.757 -17.131 1.00 79.19 89 ASN A N 1
ATOM 709 C CA . ASN A 1 89 ? 6.324 -5.002 -16.415 1.00 79.19 89 ASN A CA 1
ATOM 710 C C . ASN A 1 89 ? 7.793 -5.096 -15.994 1.00 79.19 89 ASN A C 1
ATOM 712 O O . ASN A 1 89 ? 8.685 -4.599 -16.682 1.00 79.19 89 ASN A O 1
ATOM 716 N N . LEU A 1 90 ? 8.030 -5.771 -14.874 1.00 76.19 90 LEU A N 1
ATOM 717 C CA . LEU A 1 90 ? 9.353 -5.868 -14.275 1.00 76.19 90 LEU A CA 1
ATOM 718 C C . LEU A 1 90 ? 10.100 -7.079 -14.826 1.00 76.19 90 LEU A C 1
ATOM 720 O O . LEU A 1 90 ? 9.516 -8.139 -15.052 1.00 76.19 90 LEU A O 1
ATOM 724 N N . GLN A 1 91 ? 11.411 -6.937 -14.990 1.00 75.75 91 GLN A N 1
ATOM 725 C CA . GLN A 1 91 ? 12.296 -8.075 -15.198 1.00 75.75 91 GLN A CA 1
ATOM 726 C C . GLN A 1 91 ? 12.709 -8.627 -13.836 1.00 75.75 91 GLN A C 1
ATOM 728 O O . GLN A 1 91 ? 13.220 -7.896 -12.985 1.00 75.75 91 GLN A O 1
ATOM 733 N N . LEU A 1 92 ? 12.477 -9.920 -13.614 1.00 73.88 92 LEU A N 1
ATOM 734 C CA . LEU A 1 92 ? 12.859 -10.560 -12.365 1.00 73.88 92 LEU A CA 1
ATOM 735 C C . LEU A 1 92 ? 14.368 -10.830 -12.356 1.00 73.88 92 LEU A C 1
ATOM 737 O O . LEU A 1 92 ? 14.908 -11.503 -13.239 1.00 73.88 92 LEU A O 1
ATOM 741 N N . GLN A 1 93 ? 15.037 -10.362 -11.309 1.00 77.31 93 GLN A N 1
ATOM 742 C CA . GLN A 1 93 ? 16.416 -10.723 -11.013 1.00 77.31 93 GLN A CA 1
ATOM 743 C C . GLN A 1 93 ? 16.474 -11.511 -9.711 1.00 77.31 93 GLN A C 1
ATOM 745 O O . GLN A 1 93 ? 15.799 -11.182 -8.735 1.00 77.31 93 GLN A O 1
ATOM 750 N N . TYR A 1 94 ? 17.292 -12.561 -9.692 1.00 70.38 94 TYR A N 1
ATOM 751 C CA . TYR A 1 94 ? 17.504 -13.366 -8.495 1.00 70.38 94 TYR A CA 1
ATOM 752 C C . TYR A 1 94 ? 18.848 -13.026 -7.854 1.00 70.38 94 TYR A C 1
ATOM 754 O O . TYR A 1 94 ? 19.877 -13.025 -8.532 1.00 70.38 94 TYR A O 1
ATOM 762 N N . ASN A 1 95 ? 18.844 -12.778 -6.543 1.00 71.81 95 ASN A N 1
ATOM 763 C CA . ASN A 1 95 ? 20.065 -12.588 -5.767 1.00 71.81 95 ASN A CA 1
ATOM 764 C C . ASN A 1 95 ? 20.636 -13.951 -5.358 1.00 71.81 95 ASN A C 1
ATOM 766 O O . ASN A 1 95 ? 19.985 -14.718 -4.651 1.00 71.81 95 ASN A O 1
ATOM 770 N N . ASP A 1 96 ? 21.872 -14.243 -5.763 1.00 72.94 96 ASP A N 1
ATOM 771 C CA . ASP A 1 96 ? 22.543 -15.514 -5.466 1.00 72.94 96 ASP A CA 1
ATOM 772 C C . ASP A 1 96 ? 23.047 -15.657 -4.012 1.00 72.94 96 ASP A C 1
ATOM 774 O O . ASP A 1 96 ? 23.756 -16.611 -3.682 1.00 72.94 96 ASP A O 1
ATOM 778 N N . GLY A 1 97 ? 22.684 -14.717 -3.134 1.00 68.38 97 GLY A N 1
ATOM 779 C CA . GLY A 1 97 ? 23.079 -14.671 -1.726 1.00 68.38 97 GLY A CA 1
ATOM 780 C C . GLY A 1 97 ? 24.482 -14.107 -1.499 1.00 68.38 97 GLY A C 1
ATOM 781 O O . GLY A 1 97 ? 24.892 -13.947 -0.351 1.00 68.38 97 GLY A O 1
ATOM 782 N N . ARG A 1 98 ? 25.219 -13.782 -2.570 1.00 73.19 98 ARG A N 1
ATOM 783 C CA . ARG A 1 98 ? 26.550 -13.151 -2.516 1.00 73.19 98 ARG A CA 1
ATOM 784 C C . ARG A 1 98 ? 26.517 -11.686 -2.950 1.00 73.19 98 ARG A C 1
ATOM 786 O O . ARG A 1 98 ? 27.572 -11.083 -3.115 1.00 73.19 98 ARG A O 1
ATOM 793 N N . GLY A 1 99 ? 25.317 -11.129 -3.131 1.00 66.44 99 GLY A N 1
ATOM 794 C CA . GLY A 1 99 ? 25.111 -9.760 -3.601 1.00 66.44 99 GLY A CA 1
ATOM 795 C C . GLY A 1 99 ? 25.148 -9.615 -5.122 1.00 66.44 99 GLY A C 1
ATOM 796 O O . GLY A 1 99 ? 25.085 -8.489 -5.605 1.00 66.44 99 GLY A O 1
ATOM 797 N N . HIS A 1 100 ? 25.229 -10.717 -5.879 1.00 71.94 100 HIS A N 1
ATOM 798 C CA . HIS A 1 100 ? 25.100 -10.668 -7.331 1.00 71.94 100 HIS A CA 1
ATOM 799 C C . HIS A 1 100 ? 23.662 -10.957 -7.741 1.00 71.94 100 HIS A C 1
ATOM 801 O O . HIS A 1 100 ? 23.071 -11.970 -7.355 1.00 71.94 100 HIS A O 1
ATOM 807 N N . PHE A 1 101 ? 23.128 -10.074 -8.574 1.00 73.31 101 PHE A N 1
ATOM 808 C CA . PHE A 1 101 ? 21.849 -10.264 -9.234 1.00 73.31 101 PHE A CA 1
ATOM 809 C C . PHE A 1 101 ? 22.077 -10.965 -10.570 1.00 73.31 101 PHE A C 1
ATOM 811 O O . PHE A 1 101 ? 22.957 -10.582 -11.342 1.00 73.31 101 PHE A O 1
ATOM 818 N N . ARG A 1 102 ? 21.313 -12.028 -10.821 1.00 73.69 102 ARG A N 1
ATOM 819 C CA . ARG A 1 102 ? 21.294 -12.723 -12.109 1.00 73.69 102 ARG A CA 1
ATOM 820 C C . ARG A 1 102 ? 19.983 -12.439 -12.812 1.00 73.69 102 ARG A C 1
ATOM 822 O O . ARG A 1 102 ? 18.917 -12.644 -12.224 1.00 73.69 102 ARG A O 1
ATOM 829 N N . ASP A 1 103 ? 20.088 -12.021 -14.065 1.00 73.25 103 ASP A N 1
ATOM 830 C CA . ASP A 1 103 ? 18.942 -11.904 -14.950 1.00 73.25 103 ASP A CA 1
ATOM 831 C C . ASP A 1 103 ? 18.326 -13.279 -15.173 1.00 73.25 103 ASP A C 1
ATOM 833 O O . ASP A 1 103 ? 19.015 -14.263 -15.446 1.00 73.25 103 ASP A O 1
ATOM 837 N N . THR A 1 104 ? 17.008 -13.347 -15.015 1.00 67.69 104 THR A N 1
ATOM 838 C CA . THR A 1 104 ? 16.240 -14.556 -15.333 1.00 67.69 104 THR A CA 1
ATOM 839 C C . THR A 1 104 ? 15.580 -14.470 -16.708 1.00 67.69 104 THR A C 1
ATOM 841 O O . THR A 1 104 ? 14.820 -15.369 -17.060 1.00 67.69 104 THR A O 1
ATOM 844 N N . ASP A 1 105 ? 15.797 -13.367 -17.443 1.00 69.50 105 ASP A N 1
ATOM 845 C CA . ASP A 1 105 ? 15.096 -12.976 -18.684 1.00 69.50 105 ASP A CA 1
ATOM 846 C C . ASP A 1 105 ? 13.562 -13.094 -18.613 1.00 69.50 105 ASP A C 1
ATOM 848 O O . ASP A 1 105 ? 12.857 -13.057 -19.621 1.00 69.50 105 ASP A O 1
ATOM 852 N N . THR A 1 106 ? 13.024 -13.213 -17.398 1.00 70.81 106 THR A N 1
ATOM 853 C CA . THR A 1 106 ? 11.610 -13.445 -17.150 1.00 70.81 106 THR A CA 1
ATOM 854 C C . THR A 1 106 ? 10.964 -12.111 -16.821 1.00 70.81 106 THR A C 1
ATOM 856 O O . THR A 1 106 ? 11.246 -11.501 -15.786 1.00 70.81 106 THR A O 1
ATOM 859 N N . ILE A 1 107 ? 10.091 -11.662 -17.717 1.00 68.44 107 ILE A N 1
ATOM 860 C CA . ILE A 1 107 ? 9.216 -10.518 -17.478 1.00 68.44 107 ILE A CA 1
ATOM 861 C C . ILE A 1 107 ? 8.034 -11.017 -16.650 1.00 68.44 107 ILE A C 1
ATOM 863 O O . ILE A 1 107 ? 7.315 -11.920 -17.076 1.00 68.44 107 ILE A O 1
ATOM 867 N N . VAL A 1 108 ? 7.835 -10.430 -15.475 1.00 68.81 108 VAL A N 1
ATOM 868 C CA . VAL A 1 108 ? 6.748 -10.776 -14.555 1.00 68.81 108 VAL A CA 1
ATOM 869 C C . VAL A 1 108 ? 5.909 -9.544 -14.252 1.00 68.81 108 VAL A C 1
ATOM 871 O O . VAL A 1 108 ? 6.432 -8.434 -14.101 1.00 68.81 108 VAL A O 1
ATOM 874 N N . SER A 1 109 ? 4.592 -9.723 -14.137 1.00 70.75 109 SER A N 1
ATOM 875 C CA . SER A 1 109 ? 3.789 -8.721 -13.441 1.00 70.75 109 SER A CA 1
ATOM 876 C C . SER A 1 109 ? 3.989 -8.890 -11.932 1.00 70.75 109 SER A C 1
ATOM 878 O O . SER A 1 109 ? 4.223 -9.996 -11.441 1.00 70.75 109 SER A O 1
ATOM 880 N N . LEU A 1 110 ? 3.872 -7.801 -11.166 1.00 70.06 110 LEU A N 1
ATOM 881 C CA . LEU A 1 110 ? 3.936 -7.871 -9.699 1.00 70.06 110 LEU A CA 1
ATOM 882 C C . LEU A 1 110 ? 2.888 -8.834 -9.123 1.00 70.06 110 LEU A C 1
ATOM 884 O O . LEU A 1 110 ? 3.131 -9.474 -8.106 1.00 70.06 110 LEU A O 1
ATOM 888 N N . VAL A 1 111 ? 1.735 -8.947 -9.785 1.00 72.50 111 VAL A N 1
ATOM 889 C CA . VAL A 1 111 ? 0.637 -9.827 -9.379 1.00 72.50 111 VAL A CA 1
ATOM 890 C C . VAL A 1 111 ? 1.042 -11.301 -9.490 1.00 72.50 111 VAL A C 1
ATOM 892 O O . VAL A 1 111 ? 0.748 -12.094 -8.595 1.00 72.50 111 VAL A O 1
ATOM 895 N N . ASP A 1 112 ? 1.777 -11.670 -10.543 1.00 74.81 112 ASP A N 1
ATOM 896 C CA . ASP A 1 112 ? 2.203 -13.056 -10.790 1.00 74.81 112 ASP A CA 1
ATOM 897 C C . ASP A 1 112 ? 3.148 -13.579 -9.702 1.00 74.81 112 ASP A C 1
ATOM 899 O O . ASP A 1 112 ? 3.114 -14.765 -9.359 1.00 74.81 112 ASP A O 1
ATOM 903 N N . ILE A 1 113 ? 3.933 -12.680 -9.093 1.00 73.81 113 ILE A N 1
ATOM 904 C CA . ILE A 1 113 ? 4.813 -13.001 -7.961 1.00 73.81 113 ILE A CA 1
ATOM 905 C C . ILE A 1 113 ? 3.997 -13.576 -6.792 1.00 73.81 113 ILE A C 1
ATOM 907 O O . ILE A 1 113 ? 4.433 -14.525 -6.143 1.00 73.81 113 ILE A O 1
ATOM 911 N N . TYR A 1 114 ? 2.790 -13.053 -6.556 1.00 70.69 114 TYR A N 1
ATOM 912 C CA . TYR A 1 114 ? 1.908 -13.492 -5.468 1.00 70.69 114 TYR A CA 1
ATOM 913 C C . TYR A 1 114 ? 0.920 -14.595 -5.879 1.00 70.69 114 TYR A C 1
ATOM 915 O O . TYR A 1 114 ? 0.465 -15.368 -5.027 1.00 70.69 114 TYR A O 1
ATOM 923 N N . ASN A 1 115 ? 0.612 -14.687 -7.176 1.00 65.12 115 ASN A N 1
ATOM 924 C CA . ASN A 1 115 ? -0.347 -15.635 -7.747 1.00 65.12 115 ASN A CA 1
ATOM 925 C C . ASN A 1 115 ? 0.264 -16.974 -8.183 1.00 65.12 115 ASN A C 1
ATOM 927 O O . ASN A 1 115 ? -0.480 -17.828 -8.665 1.00 65.12 115 ASN A O 1
ATOM 931 N N . THR A 1 116 ? 1.578 -17.185 -8.044 1.00 55.22 116 THR A N 1
ATOM 932 C CA . THR A 1 116 ? 2.230 -18.429 -8.490 1.00 55.22 116 THR A CA 1
ATOM 933 C C . THR A 1 116 ? 1.611 -19.643 -7.777 1.00 55.22 116 THR A C 1
ATOM 935 O O . THR A 1 116 ? 1.865 -19.894 -6.599 1.00 55.22 116 THR A O 1
ATOM 938 N N . ARG A 1 117 ? 0.755 -20.374 -8.506 1.00 46.62 117 ARG A N 1
ATOM 939 C CA . ARG A 1 117 ? 0.015 -21.559 -8.048 1.00 46.62 117 ARG A CA 1
ATOM 940 C C . ARG A 1 117 ? 0.945 -22.767 -7.927 1.00 46.62 117 ARG A C 1
ATOM 942 O O . ARG A 1 117 ? 1.912 -22.894 -8.673 1.00 46.62 117 ARG A O 1
ATOM 949 N N . GLU A 1 118 ? 0.586 -23.680 -7.029 1.00 42.62 118 GLU A N 1
ATOM 950 C CA . GLU A 1 118 ? 1.266 -24.927 -6.624 1.00 42.62 118 GLU A CA 1
ATOM 951 C C . GLU A 1 118 ? 1.474 -25.990 -7.741 1.00 42.62 118 GLU A C 1
ATOM 953 O O . GLU A 1 118 ? 1.564 -27.182 -7.465 1.00 42.62 118 GLU A O 1
ATOM 958 N N . GLY A 1 119 ? 1.545 -25.600 -9.019 1.00 39.81 119 GLY A N 1
ATOM 959 C CA . GLY A 1 119 ? 1.473 -26.509 -10.171 1.00 39.81 119 GLY A CA 1
ATOM 960 C C . GLY A 1 119 ? 2.797 -26.955 -10.803 1.00 39.81 119 GLY A C 1
ATOM 961 O O . GLY A 1 119 ? 2.789 -27.909 -11.575 1.00 39.81 119 GLY A O 1
ATOM 962 N N . GLU A 1 120 ? 3.940 -26.335 -10.495 1.00 43.25 120 GLU A N 1
ATOM 963 C CA . GLU A 1 120 ? 5.244 -26.769 -11.029 1.00 43.25 120 GLU A CA 1
ATOM 964 C C . GLU A 1 120 ? 6.015 -27.569 -9.970 1.00 43.25 120 GLU A C 1
ATOM 966 O O . GLU A 1 120 ? 6.863 -27.066 -9.224 1.00 43.25 120 GLU A O 1
ATOM 971 N N . ALA A 1 121 ? 5.664 -28.856 -9.909 1.00 39.56 121 ALA A N 1
ATOM 972 C CA . ALA A 1 121 ? 6.061 -29.879 -8.938 1.00 39.56 121 ALA A CA 1
ATOM 973 C C . ALA A 1 121 ? 7.561 -30.264 -8.921 1.00 39.56 121 ALA A C 1
ATOM 975 O O . ALA A 1 121 ? 7.919 -31.397 -8.609 1.00 39.56 121 ALA A O 1
ATOM 976 N N . SER A 1 122 ? 8.460 -29.320 -9.192 1.00 38.91 122 SER A N 1
ATOM 977 C CA . SER A 1 122 ? 9.910 -29.511 -9.032 1.00 38.91 122 SER A CA 1
ATOM 978 C C . SER A 1 122 ? 10.636 -28.341 -8.354 1.00 38.91 122 SER A C 1
ATOM 980 O O . SER A 1 122 ? 11.816 -28.472 -8.044 1.00 38.91 122 SER A O 1
ATOM 982 N N . GLN A 1 123 ? 9.943 -27.233 -8.042 1.00 41.91 123 GLN A N 1
ATOM 983 C CA . GLN A 1 123 ? 10.452 -26.140 -7.182 1.00 41.91 123 GLN A CA 1
ATOM 984 C C . GLN A 1 123 ? 9.399 -25.611 -6.176 1.00 41.91 123 GLN A C 1
ATOM 986 O O . GLN A 1 123 ? 9.581 -24.567 -5.546 1.00 41.91 123 GLN A O 1
ATOM 991 N N . ALA A 1 124 ? 8.285 -26.333 -6.010 1.00 37.34 124 ALA A N 1
ATOM 992 C CA . ALA A 1 124 ? 7.104 -25.892 -5.262 1.00 37.34 124 ALA A CA 1
ATOM 993 C C . ALA A 1 124 ? 7.281 -25.832 -3.729 1.00 37.34 124 ALA A C 1
ATOM 995 O O . ALA A 1 124 ? 6.572 -25.081 -3.066 1.00 37.34 124 ALA A O 1
ATOM 996 N N . SER A 1 125 ? 8.249 -26.544 -3.140 1.00 33.06 125 SER A N 1
ATOM 997 C CA . SER A 1 125 ? 8.399 -26.586 -1.675 1.00 33.06 125 SER A CA 1
ATOM 998 C C . SER A 1 125 ? 9.043 -25.337 -1.058 1.00 33.06 125 SER A C 1
ATOM 1000 O O . SER A 1 125 ? 8.982 -25.172 0.155 1.00 33.06 125 SER A O 1
ATOM 1002 N N . VAL A 1 126 ? 9.655 -24.455 -1.862 1.00 40.38 126 VAL A N 1
ATOM 1003 C CA . VAL A 1 126 ? 10.330 -23.232 -1.370 1.00 40.38 126 VAL A CA 1
ATOM 1004 C C . VAL A 1 126 ? 9.512 -21.966 -1.655 1.00 40.38 126 VAL A C 1
ATOM 1006 O O . VAL A 1 126 ? 9.554 -21.016 -0.878 1.00 40.38 126 VAL A O 1
ATOM 1009 N N . ARG A 1 127 ? 8.719 -21.938 -2.737 1.00 46.00 127 ARG A N 1
ATOM 1010 C CA . ARG A 1 127 ? 7.953 -20.738 -3.132 1.00 46.00 127 ARG A CA 1
ATOM 1011 C C . ARG A 1 127 ? 6.627 -20.565 -2.382 1.00 46.00 127 ARG A C 1
ATOM 1013 O O . ARG A 1 127 ? 6.170 -19.438 -2.232 1.00 46.00 127 ARG A O 1
ATOM 1020 N N . SER A 1 128 ? 6.061 -21.640 -1.828 1.00 43.47 128 SER A N 1
ATOM 1021 C CA . SER A 1 128 ? 4.817 -21.597 -1.039 1.00 43.47 128 SER A CA 1
ATOM 1022 C C . SER A 1 128 ? 4.953 -20.898 0.329 1.00 43.47 128 SER A C 1
ATOM 1024 O O . SER A 1 128 ? 3.938 -20.650 0.975 1.00 43.47 128 SER A O 1
ATOM 1026 N N . SER A 1 129 ? 6.168 -20.562 0.792 1.00 55.94 129 SER A N 1
ATOM 1027 C CA . SER A 1 129 ? 6.398 -19.942 2.112 1.00 55.94 129 SER A CA 1
ATOM 1028 C C . SER A 1 129 ? 6.956 -18.515 2.058 1.00 55.94 129 SER A C 1
ATOM 1030 O O . SER A 1 129 ? 7.442 -18.007 3.076 1.00 55.94 129 SER A O 1
ATOM 1032 N N . VAL A 1 130 ? 6.961 -17.866 0.890 1.00 67.44 130 VAL A N 1
ATOM 1033 C CA . VAL A 1 130 ? 7.512 -16.510 0.755 1.00 67.44 130 VAL A CA 1
ATOM 1034 C C . VAL A 1 130 ? 6.533 -15.510 1.369 1.00 67.44 130 VAL A C 1
ATOM 1036 O O . VAL A 1 130 ? 5.565 -15.100 0.741 1.00 67.44 130 VAL A O 1
ATOM 1039 N N . ARG A 1 131 ? 6.794 -15.118 2.620 1.00 77.25 131 ARG A N 1
ATOM 1040 C CA . ARG A 1 131 ? 6.021 -14.085 3.336 1.00 77.25 131 ARG A CA 1
ATOM 1041 C C . ARG A 1 131 ? 6.556 -12.666 3.137 1.00 77.25 131 ARG A C 1
ATOM 1043 O O . ARG A 1 131 ? 5.926 -11.712 3.573 1.00 77.25 131 ARG A O 1
ATOM 1050 N N . LYS A 1 132 ? 7.750 -12.520 2.556 1.00 82.69 132 LYS A N 1
ATOM 1051 C CA . LYS A 1 132 ? 8.456 -11.237 2.442 1.00 82.69 132 LYS A CA 1
ATOM 1052 C C . LYS A 1 132 ? 9.144 -11.150 1.094 1.00 82.69 132 LYS A C 1
ATOM 1054 O O . LYS A 1 132 ? 9.892 -12.053 0.725 1.00 82.69 132 LYS A O 1
ATOM 1059 N N . ILE A 1 133 ? 8.916 -10.043 0.401 1.00 82.31 133 ILE A N 1
ATOM 1060 C CA . ILE A 1 133 ? 9.567 -9.722 -0.864 1.00 82.31 133 ILE A CA 1
ATOM 1061 C C . ILE A 1 133 ? 10.228 -8.365 -0.688 1.00 82.31 133 ILE A C 1
ATOM 1063 O O . ILE A 1 133 ? 9.587 -7.398 -0.281 1.00 82.31 133 ILE A O 1
ATOM 1067 N N . ARG A 1 134 ? 11.527 -8.307 -0.975 1.00 84.25 134 ARG A N 1
ATOM 1068 C CA . ARG A 1 134 ? 12.276 -7.055 -1.027 1.00 84.25 134 ARG A CA 1
ATOM 1069 C C . ARG A 1 134 ? 12.454 -6.672 -2.488 1.00 84.25 134 ARG A C 1
ATOM 1071 O O . ARG A 1 134 ? 12.974 -7.466 -3.266 1.00 84.25 134 ARG A O 1
ATOM 1078 N N . VAL A 1 135 ? 12.021 -5.467 -2.840 1.00 81.69 135 VAL A N 1
ATOM 1079 C CA . VAL A 1 135 ? 12.230 -4.895 -4.173 1.00 81.69 135 VAL A CA 1
ATOM 1080 C C . VAL A 1 135 ? 13.456 -3.992 -4.116 1.00 81.69 135 VAL A C 1
ATOM 1082 O O . VAL A 1 135 ? 13.498 -3.038 -3.341 1.00 81.69 135 VAL A O 1
ATOM 1085 N N . GLU A 1 136 ? 14.461 -4.306 -4.926 1.00 82.06 136 GLU A N 1
ATOM 1086 C CA . GLU A 1 136 ? 15.710 -3.553 -5.036 1.00 82.06 136 GLU A CA 1
ATOM 1087 C C . GLU A 1 136 ? 15.885 -3.048 -6.465 1.00 82.06 136 GLU A C 1
ATOM 1089 O O . GLU A 1 136 ? 15.356 -3.622 -7.412 1.00 82.06 136 GLU A O 1
ATOM 1094 N N . GLY A 1 137 ? 16.604 -1.944 -6.613 1.00 80.19 137 GLY A N 1
ATOM 1095 C CA . GLY A 1 137 ? 16.884 -1.335 -7.905 1.00 80.19 137 GLY A CA 1
ATOM 1096 C C . GLY A 1 137 ? 17.444 0.065 -7.729 1.00 80.19 137 GLY A C 1
ATOM 1097 O O . GLY A 1 137 ? 17.399 0.627 -6.629 1.00 80.19 137 GLY A O 1
ATOM 1098 N N . ASP A 1 138 ? 17.934 0.651 -8.811 1.00 83.38 138 ASP A N 1
ATOM 1099 C CA . ASP A 1 138 ? 18.586 1.955 -8.763 1.00 83.38 138 ASP A CA 1
ATOM 1100 C C . ASP A 1 138 ? 17.606 3.098 -8.427 1.00 83.38 138 ASP A C 1
ATOM 1102 O O . ASP A 1 138 ? 16.381 2.976 -8.600 1.00 83.38 138 ASP A O 1
ATOM 1106 N N . PRO A 1 139 ? 18.091 4.227 -7.882 1.00 82.62 139 PRO A N 1
ATOM 1107 C CA . PRO A 1 139 ? 17.288 5.438 -7.751 1.00 82.62 139 PRO A CA 1
ATOM 1108 C C . PRO A 1 139 ? 16.686 5.846 -9.105 1.00 82.62 139 PRO A C 1
ATOM 1110 O O . PRO A 1 139 ? 17.358 5.812 -10.129 1.00 82.62 139 PRO A O 1
ATOM 1113 N N . GLY A 1 140 ? 15.404 6.216 -9.120 1.00 81.38 140 GLY A N 1
ATOM 1114 C CA . GLY A 1 140 ? 14.707 6.616 -10.350 1.00 81.38 140 GLY A CA 1
ATOM 1115 C C . GLY A 1 140 ? 14.173 5.473 -11.224 1.00 81.38 140 GLY A C 1
ATOM 1116 O O . GLY A 1 140 ? 13.424 5.752 -12.152 1.00 81.38 140 GLY A O 1
ATOM 1117 N N . ILE A 1 141 ? 14.447 4.200 -10.904 1.00 83.44 141 ILE A N 1
ATOM 1118 C CA . ILE A 1 141 ? 13.942 3.045 -11.680 1.00 83.44 141 ILE A CA 1
ATOM 1119 C C . ILE A 1 141 ? 12.414 2.843 -11.579 1.00 83.44 141 ILE A C 1
ATOM 1121 O O . ILE A 1 141 ? 11.841 2.048 -12.314 1.00 83.44 141 ILE A O 1
ATOM 1125 N N . GLY A 1 142 ? 11.742 3.541 -10.653 1.00 84.06 142 GLY A N 1
ATOM 1126 C CA . GLY A 1 142 ? 10.289 3.450 -10.467 1.00 84.06 142 GLY A CA 1
ATOM 1127 C C . GLY A 1 142 ? 9.817 2.482 -9.373 1.00 84.06 142 GLY A C 1
ATOM 1128 O O . GLY A 1 142 ? 8.684 2.007 -9.438 1.00 84.06 142 GLY A O 1
ATOM 1129 N N . LYS A 1 143 ? 10.631 2.204 -8.340 1.00 87.62 143 LYS A N 1
ATOM 1130 C CA . LYS A 1 143 ? 10.210 1.372 -7.187 1.00 87.62 143 LYS A CA 1
ATOM 1131 C C . LYS A 1 143 ? 8.928 1.892 -6.504 1.00 87.62 143 LYS A C 1
ATOM 1133 O O . LYS A 1 143 ? 7.997 1.097 -6.388 1.00 87.62 143 LYS A O 1
ATOM 1138 N N . PRO A 1 144 ? 8.797 3.198 -6.177 1.00 86.19 144 PRO A N 1
ATOM 1139 C CA . PRO A 1 144 ? 7.559 3.719 -5.587 1.00 86.19 144 PRO A CA 1
ATOM 1140 C C . PRO A 1 144 ? 6.343 3.523 -6.499 1.00 86.19 144 PRO A C 1
ATOM 1142 O O . PRO A 1 144 ? 5.282 3.094 -6.055 1.00 86.19 144 PRO A O 1
ATOM 1145 N N . CYS A 1 145 ? 6.521 3.739 -7.810 1.00 88.31 145 CYS A N 1
ATOM 1146 C CA . CYS A 1 145 ? 5.474 3.511 -8.809 1.00 88.31 145 CYS A CA 1
ATOM 1147 C C . CYS A 1 145 ? 5.030 2.039 -8.845 1.00 88.31 145 CYS A C 1
ATOM 1149 O O . CYS A 1 145 ? 3.841 1.762 -8.971 1.00 88.31 145 CYS A O 1
ATOM 1151 N N . SER A 1 146 ? 5.958 1.094 -8.669 1.00 87.88 146 SER A N 1
ATOM 1152 C CA . SER A 1 146 ? 5.648 -0.338 -8.578 1.00 87.88 146 SER A CA 1
ATOM 1153 C C . SER A 1 146 ? 4.848 -0.686 -7.320 1.00 87.88 146 SER A C 1
ATOM 1155 O O . SER A 1 146 ? 3.864 -1.419 -7.401 1.00 87.88 146 SER A O 1
ATOM 1157 N N . CYS A 1 147 ? 5.215 -0.130 -6.165 1.00 89.38 147 CYS A N 1
ATOM 1158 C CA . CYS A 1 147 ? 4.467 -0.321 -4.921 1.00 89.38 147 CYS A CA 1
ATOM 1159 C C . CYS A 1 147 ? 3.039 0.251 -5.029 1.00 89.38 147 CYS A C 1
ATOM 1161 O O . CYS A 1 147 ? 2.068 -0.427 -4.692 1.00 89.38 147 CYS A O 1
ATOM 1163 N N . GLN A 1 148 ? 2.904 1.457 -5.590 1.00 90.38 148 GLN A N 1
ATOM 1164 C CA . GLN A 1 148 ? 1.616 2.100 -5.863 1.00 90.38 148 GLN A CA 1
ATOM 1165 C C . GLN A 1 148 ? 0.771 1.288 -6.861 1.00 90.38 148 GLN A C 1
ATOM 1167 O O . GLN A 1 148 ? -0.432 1.100 -6.665 1.00 90.38 148 GLN A O 1
ATOM 1172 N N . LYS A 1 149 ? 1.407 0.740 -7.906 1.00 89.75 149 LYS A N 1
ATOM 1173 C CA . LYS A 1 149 ? 0.758 -0.123 -8.900 1.00 89.75 149 LYS A CA 1
ATOM 1174 C C . LYS A 1 149 ? 0.125 -1.353 -8.272 1.00 89.75 149 LYS A C 1
ATOM 1176 O O . LYS A 1 149 ? -0.984 -1.721 -8.652 1.00 89.75 149 LYS A O 1
ATOM 1181 N N . LEU A 1 150 ? 0.811 -1.965 -7.314 1.00 89.81 150 LEU A N 1
ATOM 1182 C CA . LEU A 1 150 ? 0.330 -3.157 -6.630 1.00 89.81 150 LEU A CA 1
ATOM 1183 C C . LEU A 1 150 ? -0.944 -2.878 -5.818 1.00 89.81 150 LEU A C 1
ATOM 1185 O O . LEU A 1 150 ? -1.901 -3.648 -5.897 1.00 89.81 150 LEU A O 1
ATOM 1189 N N . ALA A 1 151 ? -0.982 -1.749 -5.103 1.00 92.31 151 ALA A N 1
ATOM 1190 C CA . ALA A 1 151 ? -2.165 -1.301 -4.367 1.00 92.31 151 ALA A CA 1
ATOM 1191 C C .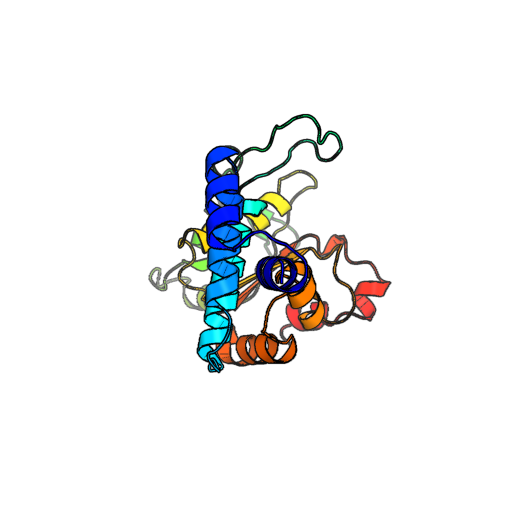 ALA A 1 151 ? -3.355 -1.016 -5.306 1.00 92.31 151 ALA A C 1
ATOM 1193 O O . ALA A 1 151 ? -4.474 -1.463 -5.052 1.00 92.31 151 ALA A O 1
ATOM 1194 N N . PHE A 1 152 ? -3.099 -0.349 -6.437 1.00 92.06 152 PHE A N 1
ATOM 1195 C CA . PHE A 1 152 ? -4.107 -0.105 -7.475 1.00 92.06 152 PHE A CA 1
ATOM 1196 C C . PHE A 1 152 ? -4.621 -1.401 -8.125 1.00 92.06 152 PHE A C 1
ATOM 1198 O O . PHE A 1 152 ? -5.817 -1.572 -8.349 1.00 92.06 152 PHE A O 1
ATOM 1205 N N . ASP A 1 153 ? -3.739 -2.351 -8.438 1.00 90.69 153 ASP A N 1
ATOM 1206 C CA . ASP A 1 153 ? -4.161 -3.621 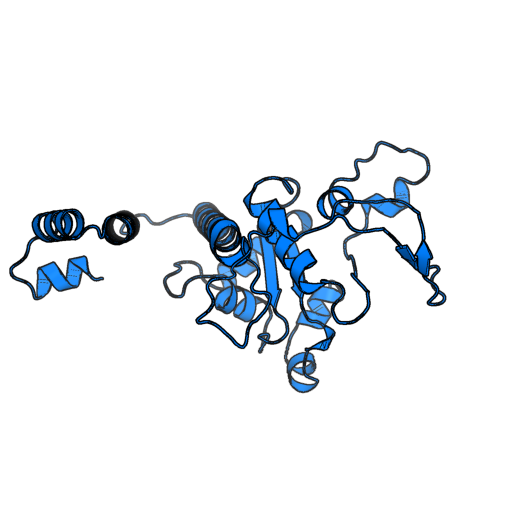-9.032 1.00 90.69 153 ASP A CA 1
ATOM 1207 C C . ASP A 1 153 ? -5.007 -4.454 -8.061 1.00 90.69 153 ASP A C 1
ATOM 1209 O O . ASP A 1 153 ? -5.942 -5.130 -8.498 1.00 90.69 153 ASP A O 1
ATOM 1213 N N . TRP A 1 154 ? -4.748 -4.361 -6.754 1.00 92.69 154 TRP A N 1
ATOM 1214 C CA . TRP A 1 154 ? -5.618 -4.954 -5.741 1.00 92.69 154 TRP A CA 1
ATOM 1215 C C . TRP A 1 154 ? -7.000 -4.297 -5.701 1.00 92.69 154 TRP A C 1
ATOM 1217 O O . TRP A 1 154 ? -8.001 -5.018 -5.690 1.00 92.69 154 TRP A O 1
ATOM 1227 N N . SER A 1 155 ? -7.093 -2.962 -5.753 1.00 91.56 155 SER A N 1
ATOM 1228 C CA . SER A 1 155 ? -8.403 -2.292 -5.774 1.00 91.56 155 SER A CA 1
ATOM 1229 C C . SER A 1 155 ? -9.217 -2.625 -7.025 1.00 91.56 155 SER A C 1
ATOM 1231 O O . SER A 1 155 ? -10.442 -2.723 -6.956 1.00 91.56 155 SER A O 1
ATOM 1233 N N . CYS A 1 156 ? -8.535 -2.913 -8.136 1.00 89.06 156 CYS A N 1
ATOM 1234 C CA . CYS A 1 156 ? -9.131 -3.406 -9.378 1.00 89.06 156 CYS A CA 1
ATOM 1235 C C . CYS A 1 156 ? -9.446 -4.916 -9.382 1.00 89.06 156 CYS A C 1
ATOM 1237 O O . CYS A 1 156 ? -9.857 -5.441 -10.416 1.00 89.06 156 CYS A O 1
ATOM 1239 N N . GLY A 1 157 ? -9.221 -5.635 -8.276 1.00 86.69 157 GLY A N 1
ATOM 1240 C CA . GLY A 1 157 ? -9.546 -7.060 -8.152 1.00 86.69 157 GLY A CA 1
ATOM 1241 C C . GLY A 1 157 ? -8.535 -8.023 -8.779 1.00 86.69 157 GLY A C 1
ATOM 1242 O O . GLY A 1 157 ? -8.863 -9.179 -9.003 1.00 86.69 157 GLY A O 1
ATOM 1243 N N . LYS A 1 158 ? -7.301 -7.597 -9.073 1.00 85.44 158 LYS A N 1
ATOM 1244 C CA . LYS A 1 158 ? -6.277 -8.493 -9.650 1.00 85.44 158 LYS A CA 1
ATOM 1245 C C . LYS A 1 158 ? -5.494 -9.286 -8.600 1.00 85.44 158 LYS A C 1
ATOM 1247 O O . LYS A 1 158 ? -4.858 -10.278 -8.942 1.00 85.44 158 LYS A O 1
ATOM 1252 N N . LEU A 1 159 ? -5.541 -8.864 -7.335 1.00 84.44 159 LEU A N 1
ATOM 1253 C CA . LEU A 1 159 ? -4.916 -9.540 -6.191 1.00 84.44 159 LEU A CA 1
ATOM 1254 C C . LEU A 1 159 ? -5.980 -10.132 -5.254 1.00 84.44 159 LEU A C 1
ATOM 1256 O O . LEU A 1 159 ? -6.078 -9.754 -4.090 1.00 84.44 159 LEU A O 1
ATOM 1260 N N . GLU A 1 160 ? -6.777 -11.076 -5.751 1.00 83.50 160 GLU A N 1
ATOM 1261 C CA . GLU A 1 160 ? -7.872 -11.689 -4.975 1.00 83.50 160 GLU A CA 1
ATOM 1262 C C . GLU A 1 160 ? -7.391 -12.529 -3.783 1.00 83.50 160 GLU A C 1
ATOM 1264 O O . GLU A 1 160 ? -8.164 -12.802 -2.870 1.00 83.50 160 GLU A O 1
ATOM 1269 N N . ARG A 1 161 ? -6.109 -12.922 -3.770 1.00 84.25 161 ARG A N 1
ATOM 1270 C CA . ARG A 1 161 ? -5.491 -13.654 -2.657 1.00 84.25 161 ARG A CA 1
ATOM 1271 C C . ARG A 1 161 ? -5.568 -12.887 -1.334 1.00 84.25 161 ARG A C 1
ATOM 1273 O O . ARG A 1 161 ? -5.642 -13.520 -0.290 1.00 84.25 161 ARG A O 1
ATOM 1280 N N . PHE A 1 162 ? -5.512 -11.557 -1.374 1.00 89.19 162 PHE A N 1
ATOM 1281 C CA . PHE A 1 162 ? -5.480 -10.725 -0.175 1.00 89.19 162 PHE A CA 1
ATOM 1282 C C . PHE A 1 162 ? -6.820 -10.019 0.023 1.00 89.19 162 PHE A C 1
ATOM 1284 O O . PHE A 1 162 ? -7.300 -9.300 -0.858 1.00 89.19 162 PHE A O 1
ATOM 1291 N N . LYS A 1 163 ? -7.400 -10.168 1.216 1.00 90.12 163 LYS A N 1
ATOM 1292 C CA . LYS A 1 163 ? -8.603 -9.432 1.621 1.00 90.12 163 LYS A CA 1
ATOM 1293 C C . LYS A 1 163 ? -8.314 -7.949 1.806 1.00 90.12 163 LYS A C 1
ATOM 1295 O O . LYS A 1 163 ? -9.168 -7.131 1.472 1.00 90.12 163 LYS A O 1
ATOM 1300 N N . VAL A 1 164 ? -7.125 -7.608 2.310 1.00 92.00 164 VAL A N 1
ATOM 1301 C CA . VAL A 1 164 ? -6.715 -6.225 2.595 1.00 92.00 164 VAL A CA 1
ATOM 1302 C C . VAL A 1 164 ? -5.292 -5.981 2.109 1.00 92.00 164 VAL A C 1
ATOM 1304 O O . VAL A 1 164 ? -4.397 -6.783 2.371 1.00 92.00 164 VAL A O 1
ATOM 1307 N N . VAL A 1 165 ? -5.073 -4.848 1.444 1.00 93.38 165 VAL A N 1
ATOM 1308 C CA . VAL A 1 165 ? -3.736 -4.332 1.129 1.00 93.38 165 VAL A CA 1
ATOM 1309 C C . VAL A 1 165 ? -3.535 -3.015 1.864 1.00 93.38 165 VAL A C 1
ATOM 1311 O O . VAL A 1 165 ? -4.372 -2.122 1.775 1.00 93.38 165 VAL A O 1
ATOM 1314 N N . LEU A 1 166 ? -2.426 -2.907 2.591 1.00 94.06 166 LEU A N 1
ATOM 1315 C CA . LEU A 1 166 ? -2.046 -1.738 3.377 1.00 94.06 166 LEU A CA 1
ATOM 1316 C C . LEU A 1 166 ? -0.751 -1.161 2.808 1.00 94.06 166 LEU A C 1
ATOM 1318 O O . LEU A 1 166 ? 0.338 -1.684 3.050 1.00 94.06 166 LEU A O 1
ATOM 1322 N N . PHE A 1 167 ? -0.879 -0.094 2.025 1.00 93.88 167 PHE A N 1
ATOM 1323 C CA . PHE A 1 167 ? 0.250 0.668 1.496 1.00 93.88 167 PHE A CA 1
ATOM 1324 C C . PHE A 1 167 ? 0.695 1.743 2.487 1.00 93.88 167 PHE A C 1
ATOM 1326 O O . PHE A 1 167 ? -0.094 2.603 2.854 1.00 93.88 167 PHE A O 1
ATOM 1333 N N . LEU A 1 168 ? 1.951 1.707 2.925 1.00 91.81 168 LEU A N 1
ATOM 1334 C CA . LEU A 1 168 ? 2.498 2.653 3.891 1.00 91.81 168 LEU A CA 1
ATOM 1335 C C . LEU A 1 168 ? 3.728 3.346 3.317 1.00 91.81 168 LEU A C 1
ATOM 1337 O O . LEU A 1 168 ? 4.704 2.695 2.934 1.00 91.81 168 LEU A O 1
ATOM 1341 N N . GLU A 1 169 ? 3.704 4.676 3.341 1.00 88.94 169 GLU A N 1
ATOM 1342 C CA . GLU A 1 169 ? 4.864 5.500 3.016 1.00 88.94 169 GLU A CA 1
ATOM 1343 C C . GLU A 1 169 ? 5.712 5.697 4.275 1.00 88.94 169 GLU A C 1
ATOM 1345 O O . GLU A 1 169 ? 5.292 6.312 5.265 1.00 88.94 169 GLU A O 1
ATOM 1350 N N . MET A 1 170 ? 6.936 5.175 4.246 1.00 87.06 170 MET A N 1
ATOM 1351 C CA . MET A 1 170 ? 7.821 5.143 5.411 1.00 87.06 170 MET A CA 1
ATOM 1352 C C . MET A 1 170 ? 8.373 6.516 5.787 1.00 87.06 170 MET A C 1
ATOM 1354 O O . MET A 1 170 ? 8.591 6.769 6.970 1.00 87.06 170 MET A O 1
ATOM 1358 N N . ARG A 1 171 ? 8.463 7.457 4.839 1.00 82.19 171 ARG A N 1
ATOM 1359 C CA . ARG A 1 171 ? 8.757 8.875 5.129 1.00 82.19 171 ARG A CA 1
ATOM 1360 C C . ARG A 1 171 ? 7.760 9.542 6.082 1.00 82.19 171 ARG A C 1
ATOM 1362 O O . ARG A 1 171 ? 8.075 10.562 6.688 1.00 82.19 171 ARG A O 1
ATOM 1369 N N . HIS A 1 172 ? 6.548 8.999 6.194 1.00 81.38 172 HIS A N 1
ATOM 1370 C CA . HIS A 1 172 ? 5.472 9.526 7.035 1.00 81.38 172 HIS A CA 1
ATOM 1371 C C . HIS A 1 172 ? 5.221 8.661 8.278 1.00 81.38 172 HIS A C 1
ATOM 1373 O O . HIS A 1 172 ? 4.246 8.880 9.001 1.00 81.38 172 HIS A O 1
ATOM 1379 N N . LEU A 1 173 ? 6.084 7.676 8.532 1.00 81.31 173 LEU A N 1
ATOM 1380 C CA . LEU A 1 173 ? 5.975 6.778 9.669 1.00 81.31 173 LEU A CA 1
ATOM 1381 C C . LEU A 1 173 ? 6.456 7.471 10.949 1.00 81.31 173 LEU A C 1
ATOM 1383 O O . LEU A 1 173 ? 7.601 7.909 11.055 1.00 81.31 173 LEU A O 1
ATOM 1387 N N . ALA A 1 174 ? 5.573 7.544 11.943 1.00 74.44 174 ALA A N 1
ATOM 1388 C CA . ALA A 1 174 ? 5.880 8.103 13.252 1.00 74.44 174 ALA A CA 1
ATOM 1389 C C . ALA A 1 174 ? 5.143 7.320 14.344 1.00 74.44 174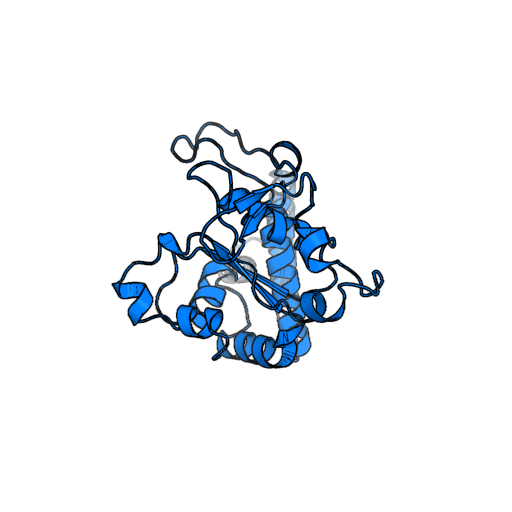 ALA A C 1
ATOM 1391 O O . ALA A 1 174 ? 3.917 7.235 14.333 1.00 74.44 174 ALA A O 1
ATOM 1392 N N . GLY A 1 175 ? 5.881 6.776 15.314 1.00 81.56 175 GLY A N 1
ATOM 1393 C CA . GLY A 1 175 ? 5.291 5.965 16.382 1.00 81.56 175 GLY A CA 1
ATOM 1394 C C . GLY A 1 175 ? 4.940 4.550 15.919 1.00 81.56 175 GLY A C 1
ATOM 1395 O O . GLY A 1 175 ? 5.712 3.931 15.196 1.00 81.56 175 GLY A O 1
ATOM 1396 N N . LYS A 1 176 ? 3.804 4.002 16.359 1.00 85.25 176 LYS A N 1
ATOM 1397 C CA . LYS A 1 176 ? 3.436 2.617 16.030 1.00 85.25 176 LYS A CA 1
ATOM 1398 C C . LYS A 1 176 ? 2.866 2.504 14.618 1.00 85.25 176 LYS A C 1
ATOM 1400 O O . LYS A 1 176 ? 2.159 3.395 14.139 1.00 85.25 176 LYS A O 1
ATOM 1405 N N . VAL A 1 177 ? 3.102 1.361 13.983 1.00 86.00 177 VAL A N 1
ATOM 1406 C CA . VAL A 1 177 ? 2.565 1.002 12.668 1.00 86.00 177 VAL A CA 1
ATOM 1407 C C . VAL A 1 177 ? 1.041 1.090 12.676 1.00 86.00 177 VAL A C 1
ATOM 1409 O O . VAL A 1 177 ? 0.473 1.684 11.765 1.00 86.00 177 VAL A O 1
ATOM 1412 N N . LYS A 1 178 ? 0.373 0.598 13.729 1.00 87.56 178 LYS A N 1
ATOM 1413 C CA . LYS A 1 178 ? -1.095 0.662 13.842 1.00 87.56 178 LYS A CA 1
ATOM 1414 C C . LYS A 1 178 ? -1.648 2.091 13.756 1.00 87.56 178 LYS A C 1
ATOM 1416 O O . LYS A 1 178 ? -2.644 2.331 13.079 1.00 87.56 178 LYS A O 1
ATOM 1421 N N . ASP A 1 179 ? -0.970 3.041 14.399 1.00 86.25 179 ASP A N 1
ATOM 1422 C CA . ASP A 1 179 ? -1.396 4.441 14.444 1.00 86.25 179 ASP A CA 1
ATOM 1423 C C . ASP A 1 179 ? -1.136 5.105 13.086 1.00 86.25 179 ASP A C 1
ATOM 1425 O O . ASP A 1 179 ? -1.920 5.924 12.608 1.00 86.25 179 ASP A O 1
ATOM 1429 N N . THR A 1 180 ? -0.051 4.695 12.428 1.00 87.62 180 THR A N 1
ATOM 1430 C CA . THR A 1 180 ? 0.321 5.177 11.098 1.00 87.62 180 THR A CA 1
ATOM 1431 C C . THR A 1 180 ? -0.623 4.668 10.016 1.00 87.62 180 THR A C 1
ATOM 1433 O O . THR A 1 180 ? -1.031 5.464 9.177 1.00 87.62 180 THR A O 1
ATOM 1436 N N . ILE A 1 181 ? -1.023 3.391 10.053 1.00 88.00 181 ILE A N 1
ATOM 1437 C CA . ILE A 1 181 ? -2.055 2.840 9.159 1.00 88.00 181 ILE A CA 1
ATOM 1438 C C . ILE A 1 181 ? -3.316 3.688 9.265 1.00 88.00 181 ILE A C 1
ATOM 1440 O O . ILE A 1 181 ? -3.828 4.167 8.258 1.00 88.00 181 ILE A O 1
ATOM 1444 N N . PHE A 1 182 ? -3.781 3.913 10.494 1.00 85.81 182 PHE A N 1
ATOM 1445 C CA . PHE A 1 182 ? -4.996 4.673 10.734 1.00 85.81 182 PHE A CA 1
ATOM 1446 C C . PHE A 1 182 ? -4.899 6.098 10.178 1.00 85.81 182 PHE A C 1
ATOM 1448 O O . PHE A 1 182 ? -5.813 6.565 9.513 1.00 85.81 182 PHE A O 1
ATOM 1455 N N . LYS A 1 183 ? -3.765 6.768 10.403 1.00 86.50 183 LYS A N 1
ATOM 1456 C CA . LYS A 1 183 ? -3.549 8.156 9.986 1.00 86.50 183 LYS A CA 1
ATOM 1457 C C . LYS A 1 183 ? -3.315 8.329 8.482 1.00 86.50 183 LYS A C 1
ATOM 1459 O O . LYS A 1 183 ? -3.726 9.341 7.930 1.00 86.50 183 LYS A O 1
ATOM 1464 N N . GLN A 1 184 ? -2.585 7.413 7.842 1.00 88.12 184 GLN A N 1
ATOM 1465 C CA . GLN A 1 184 ? -2.232 7.534 6.421 1.00 88.12 184 GLN A CA 1
ATOM 1466 C C . GLN A 1 184 ? -3.347 7.038 5.502 1.00 88.12 184 GLN A C 1
ATOM 1468 O O . GLN A 1 184 ? -3.523 7.587 4.419 1.00 88.12 184 GLN A O 1
ATOM 1473 N N . LEU A 1 185 ? -4.062 5.984 5.906 1.00 87.56 185 LEU A N 1
ATOM 1474 C CA . LEU A 1 185 ? -4.950 5.253 5.005 1.00 87.56 185 LEU A CA 1
ATOM 1475 C C . LEU A 1 185 ? -6.436 5.481 5.253 1.00 87.56 185 LEU A C 1
ATOM 1477 O O . LEU A 1 185 ? -7.228 5.254 4.340 1.00 87.56 185 LEU A O 1
ATOM 1481 N N . LEU A 1 186 ? -6.831 5.885 6.463 1.00 86.75 186 LEU A N 1
ATOM 1482 C CA . LEU A 1 186 ? -8.239 6.067 6.791 1.00 86.75 186 LEU A CA 1
ATOM 1483 C C . LEU A 1 186 ? -8.616 7.549 6.892 1.00 86.75 186 LEU A C 1
ATOM 1485 O O . LEU A 1 186 ? -7.840 8.348 7.417 1.00 86.75 186 LEU A O 1
ATOM 1489 N N . PRO A 1 187 ? -9.826 7.917 6.434 1.00 81.19 187 PRO A N 1
ATOM 1490 C CA . PRO A 1 187 ? -10.393 9.235 6.685 1.00 81.19 187 PRO A CA 1
ATOM 1491 C C . PRO A 1 187 ? -10.527 9.536 8.184 1.00 81.19 187 PRO A C 1
ATOM 1493 O O . PRO A 1 187 ? -10.808 8.641 8.985 1.00 81.19 187 PRO A O 1
ATOM 1496 N N . GLU A 1 188 ? -10.403 10.811 8.561 1.00 76.00 188 GLU A N 1
ATOM 1497 C CA . GLU A 1 188 ? -10.533 11.253 9.961 1.00 76.00 188 GLU A CA 1
ATOM 1498 C C . GLU A 1 188 ? -11.928 10.991 10.557 1.00 76.00 188 GLU A C 1
ATOM 1500 O O . GLU A 1 188 ? -12.069 10.872 11.773 1.00 76.00 188 GLU A O 1
ATOM 1505 N N . ASP A 1 189 ? -12.961 10.889 9.717 1.00 75.81 189 ASP A N 1
ATOM 1506 C CA . ASP A 1 189 ? -14.344 10.618 10.113 1.00 75.81 189 ASP A CA 1
ATOM 1507 C C . ASP A 1 189 ? -14.686 9.120 10.166 1.00 75.81 189 ASP A C 1
ATOM 1509 O O . ASP A 1 189 ? -15.848 8.750 10.381 1.00 75.81 189 ASP A O 1
ATOM 1513 N N . THR A 1 190 ? -13.689 8.243 10.005 1.00 77.12 190 THR A N 1
ATOM 1514 C CA . THR A 1 190 ? -13.902 6.802 10.116 1.00 77.12 190 THR A CA 1
ATOM 1515 C C . THR A 1 190 ? -14.382 6.418 11.517 1.00 77.12 190 THR A C 1
ATOM 1517 O O . THR A 1 190 ? -13.930 6.936 12.539 1.00 77.12 190 THR A O 1
ATOM 1520 N N . LYS A 1 191 ? -15.324 5.475 11.578 1.00 77.12 191 LYS A N 1
ATOM 1521 C CA . LYS A 1 191 ? -15.893 4.987 12.847 1.00 77.12 191 LYS A CA 1
ATOM 1522 C C . LYS A 1 191 ? -15.070 3.872 13.484 1.00 77.12 191 LYS A C 1
ATOM 1524 O O . LYS A 1 191 ? -15.326 3.507 14.630 1.00 77.12 191 LYS A O 1
ATOM 1529 N N . THR A 1 192 ? -14.134 3.310 12.730 1.00 80.94 192 THR A N 1
ATOM 1530 C CA . THR A 1 192 ? -13.218 2.265 13.181 1.00 80.94 192 THR A CA 1
ATOM 1531 C C . THR A 1 192 ? -12.192 2.867 14.129 1.00 80.94 192 THR A C 1
ATOM 1533 O O . THR A 1 192 ? -11.741 3.986 13.914 1.00 80.94 192 THR A O 1
ATOM 1536 N N . THR A 1 193 ? -11.780 2.140 15.164 1.00 84.56 193 THR A N 1
ATOM 1537 C CA . THR A 1 193 ? -10.629 2.550 15.983 1.00 84.56 193 THR A CA 1
ATOM 1538 C C . THR A 1 193 ? -9.340 1.872 15.505 1.00 84.56 193 THR A C 1
ATOM 1540 O O . THR A 1 193 ? -9.402 0.769 14.950 1.00 84.56 193 THR A O 1
ATOM 1543 N N . PRO A 1 194 ? -8.153 2.459 15.760 1.00 85.12 194 PRO A N 1
ATOM 1544 C CA . PRO A 1 194 ? -6.879 1.803 15.461 1.00 85.12 194 PRO A CA 1
ATOM 1545 C C . PRO A 1 194 ? -6.776 0.393 16.060 1.00 85.12 194 PRO A C 1
ATOM 1547 O O . PRO A 1 194 ? -6.272 -0.516 15.411 1.00 85.12 194 PRO A O 1
ATOM 1550 N N . ASP A 1 195 ? -7.298 0.189 17.275 1.00 86.69 195 ASP A N 1
ATOM 1551 C CA . ASP A 1 195 ? -7.257 -1.110 17.957 1.00 86.69 195 ASP A CA 1
ATOM 1552 C C . ASP A 1 195 ? -8.194 -2.146 17.319 1.00 86.69 195 ASP A C 1
ATOM 1554 O O . ASP A 1 195 ? -7.834 -3.317 17.226 1.00 86.69 195 ASP A O 1
ATOM 1558 N N . GLN A 1 196 ? -9.372 -1.732 16.837 1.00 86.38 196 GLN A N 1
ATOM 1559 C CA . GLN A 1 196 ? -10.286 -2.621 16.111 1.00 86.38 196 GLN A CA 1
ATOM 1560 C C . GLN A 1 196 ? -9.685 -3.075 14.782 1.00 86.38 196 GLN A C 1
ATOM 1562 O O . GLN A 1 196 ? -9.718 -4.264 14.466 1.00 86.38 196 GLN A O 1
ATOM 1567 N N . LEU A 1 197 ? -9.106 -2.135 14.027 1.00 86.19 197 LEU A N 1
ATOM 1568 C CA . LEU A 1 197 ? -8.424 -2.452 12.777 1.00 86.19 197 LEU A CA 1
ATOM 1569 C C . LEU A 1 197 ? -7.230 -3.377 13.025 1.00 86.19 197 LEU A C 1
ATOM 1571 O O . LEU A 1 197 ? -7.046 -4.355 12.306 1.00 86.19 197 LEU A O 1
ATOM 1575 N N . TRP A 1 198 ? -6.439 -3.091 14.059 1.00 89.12 198 TRP A N 1
ATOM 1576 C CA . TRP A 1 198 ? -5.288 -3.917 14.399 1.00 89.12 198 TRP A CA 1
ATOM 1577 C C . TRP A 1 198 ? -5.696 -5.333 14.812 1.00 89.12 198 TRP A C 1
ATOM 1579 O O . TRP A 1 198 ? -5.102 -6.291 14.330 1.00 89.12 198 TRP A O 1
ATOM 1589 N N . SER A 1 199 ? -6.753 -5.484 15.619 1.00 89.00 199 SER A N 1
ATOM 1590 C CA . SER A 1 199 ? -7.300 -6.803 15.966 1.00 89.00 199 SER A CA 1
ATOM 1591 C C . SER A 1 199 ? -7.719 -7.578 14.716 1.00 89.00 199 SER A C 1
ATOM 1593 O O . SER A 1 199 ? -7.360 -8.740 14.573 1.00 89.00 199 SER A O 1
ATOM 1595 N N . TYR A 1 200 ? -8.406 -6.925 13.772 1.00 88.25 200 TYR A N 1
ATOM 1596 C CA . TYR A 1 200 ? -8.780 -7.560 12.508 1.00 88.25 200 TYR A CA 1
ATOM 1597 C C . TYR A 1 200 ? -7.555 -8.033 11.714 1.00 88.25 200 TYR A C 1
ATOM 1599 O O . TYR A 1 200 ? -7.554 -9.147 11.192 1.00 88.25 200 TYR A O 1
ATOM 1607 N N . ILE A 1 201 ? -6.503 -7.210 11.637 1.00 88.75 201 ILE A N 1
ATOM 1608 C CA . ILE A 1 201 ? -5.248 -7.572 10.963 1.00 88.75 201 ILE A CA 1
ATOM 1609 C C . ILE A 1 201 ? -4.611 -8.799 11.631 1.00 88.75 201 ILE A C 1
ATOM 1611 O O . ILE A 1 201 ? -4.171 -9.711 10.934 1.00 88.75 201 ILE A O 1
ATOM 1615 N N . GLN A 1 202 ? -4.587 -8.845 12.966 1.00 88.12 202 GLN A N 1
ATOM 1616 C CA . GLN A 1 202 ? -4.039 -9.977 13.719 1.00 88.12 202 GLN A CA 1
ATOM 1617 C C . GLN A 1 202 ? -4.848 -11.267 13.523 1.00 88.12 202 GLN A C 1
ATOM 1619 O O . GLN A 1 202 ? -4.262 -12.345 13.458 1.00 88.12 202 GLN A O 1
ATOM 1624 N N . ASP A 1 203 ? -6.167 -11.165 13.362 1.00 89.56 203 ASP A N 1
ATOM 1625 C CA . ASP A 1 203 ? -7.036 -12.321 13.119 1.00 89.56 203 ASP A CA 1
ATOM 1626 C C . ASP A 1 203 ? -6.980 -12.825 11.661 1.00 89.56 203 ASP A C 1
ATOM 1628 O O . ASP A 1 203 ? -7.380 -13.955 11.383 1.00 89.56 203 ASP A O 1
ATOM 1632 N N . ASN A 1 204 ? -6.481 -12.010 10.720 1.00 88.50 204 ASN A N 1
ATOM 1633 C CA . ASN A 1 204 ? -6.474 -12.298 9.277 1.00 88.50 204 ASN A CA 1
ATOM 1634 C C . ASN A 1 204 ? -5.067 -12.192 8.651 1.00 88.50 204 ASN A C 1
ATOM 1636 O O . ASN A 1 204 ? -4.942 -11.810 7.489 1.00 88.50 204 ASN A O 1
ATOM 1640 N N . GLN A 1 205 ? -4.003 -12.519 9.393 1.00 86.69 205 GLN A N 1
ATOM 1641 C CA . GLN A 1 205 ? -2.612 -12.280 8.963 1.00 86.69 205 GLN A CA 1
ATOM 1642 C C . GLN A 1 205 ? -2.259 -12.845 7.575 1.00 86.69 205 GLN A C 1
ATOM 1644 O O . GLN A 1 205 ? -1.535 -12.192 6.827 1.00 86.69 205 GLN A O 1
ATOM 1649 N N . ASP A 1 206 ? -2.776 -14.021 7.207 1.00 86.31 206 ASP A N 1
ATOM 1650 C CA . ASP A 1 206 ? -2.486 -14.652 5.909 1.00 86.31 206 ASP A CA 1
ATOM 1651 C C . ASP A 1 206 ? -3.189 -13.966 4.720 1.00 86.31 206 ASP A C 1
ATOM 1653 O O . ASP A 1 206 ? -2.758 -14.113 3.574 1.00 86.31 206 ASP A O 1
ATOM 1657 N N . ASP A 1 207 ? -4.236 -13.183 4.995 1.00 89.25 207 ASP A N 1
ATOM 1658 C CA . ASP A 1 207 ? -5.053 -12.486 3.999 1.00 89.25 207 ASP A CA 1
ATOM 1659 C C . ASP A 1 207 ? -4.710 -10.986 3.888 1.00 89.25 207 ASP A C 1
ATOM 1661 O O . ASP A 1 207 ? -5.327 -10.268 3.093 1.00 89.25 207 ASP A O 1
ATOM 1665 N N . VAL A 1 208 ? -3.749 -10.488 4.676 1.00 90.94 208 VAL A N 1
ATOM 1666 C CA . VAL A 1 208 ? -3.342 -9.076 4.704 1.00 90.94 208 VAL A CA 1
ATOM 1667 C C . VAL A 1 208 ? -1.959 -8.911 4.078 1.00 90.94 208 VAL A C 1
ATOM 1669 O O . VAL A 1 208 ? -0.988 -9.539 4.495 1.00 90.94 208 VAL A O 1
ATOM 1672 N N . LEU A 1 209 ? -1.845 -8.008 3.104 1.00 91.81 209 LEU A N 1
ATOM 1673 C CA . LEU A 1 209 ? -0.569 -7.632 2.498 1.00 91.81 209 LEU A CA 1
ATOM 1674 C C . LEU A 1 209 ? -0.149 -6.231 2.945 1.00 91.81 209 LEU A C 1
ATOM 1676 O O . LEU A 1 209 ? -0.865 -5.257 2.724 1.00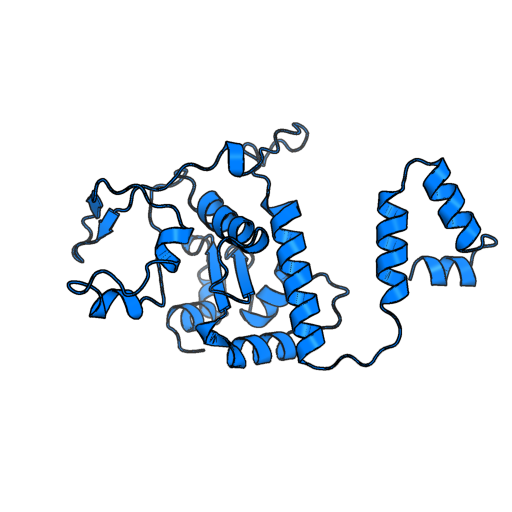 91.81 209 LEU A O 1
ATOM 1680 N N . PHE A 1 210 ? 1.061 -6.124 3.488 1.00 92.62 210 PHE A N 1
ATOM 1681 C CA . PHE A 1 210 ? 1.725 -4.847 3.736 1.00 92.62 210 PHE A CA 1
ATOM 1682 C C . PHE A 1 210 ? 2.647 -4.482 2.573 1.00 92.62 210 PHE A C 1
ATOM 1684 O O . PHE A 1 210 ? 3.516 -5.268 2.193 1.00 92.62 210 PHE A O 1
ATOM 1691 N N . ILE A 1 211 ? 2.496 -3.267 2.049 1.00 93.00 211 ILE A N 1
ATOM 1692 C CA . ILE A 1 211 ? 3.406 -2.674 1.068 1.00 93.00 211 ILE A CA 1
ATOM 1693 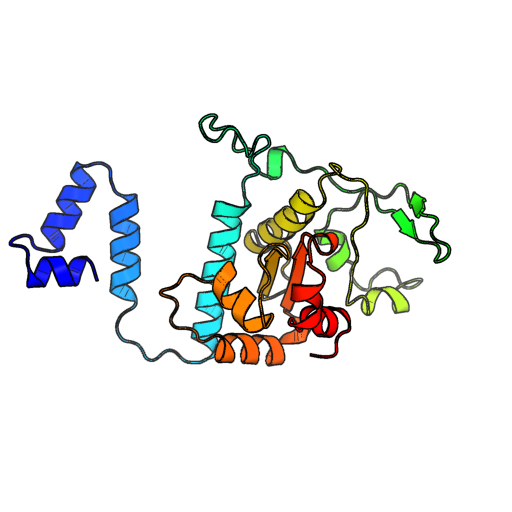C C . ILE A 1 211 ? 4.096 -1.496 1.748 1.00 93.00 211 ILE A C 1
ATOM 1695 O O . ILE A 1 211 ? 3.441 -0.528 2.116 1.00 93.00 211 ILE A O 1
ATOM 1699 N N . LEU A 1 212 ? 5.412 -1.585 1.928 1.00 91.50 212 LEU A N 1
ATOM 1700 C CA . LEU A 1 212 ? 6.208 -0.562 2.609 1.00 91.50 212 LEU A CA 1
ATOM 1701 C C . LEU A 1 212 ? 7.087 0.154 1.581 1.00 91.50 212 LEU A C 1
ATOM 1703 O O . LEU A 1 212 ? 8.020 -0.452 1.049 1.00 91.50 212 LEU A O 1
ATOM 1707 N N . ASP A 1 213 ? 6.790 1.421 1.295 1.00 90.56 213 ASP A N 1
ATOM 1708 C CA . ASP A 1 213 ? 7.558 2.239 0.349 1.00 90.56 213 ASP A CA 1
ATOM 1709 C C . ASP A 1 213 ? 8.518 3.195 1.068 1.00 90.56 213 ASP A C 1
ATOM 1711 O O . ASP A 1 213 ? 8.158 3.807 2.074 1.00 90.56 213 ASP A O 1
ATOM 1715 N N . GLY A 1 214 ? 9.742 3.330 0.552 1.00 86.38 214 GLY A N 1
ATOM 1716 C CA . GLY A 1 214 ? 10.756 4.229 1.116 1.00 86.38 214 GLY A CA 1
ATOM 1717 C C . GLY A 1 214 ? 11.411 3.727 2.407 1.00 86.38 214 GLY A C 1
ATOM 1718 O O . GLY A 1 214 ? 11.668 4.513 3.313 1.00 86.38 214 GLY A O 1
ATOM 1719 N N . LEU A 1 215 ? 11.688 2.423 2.542 1.00 82.50 215 LEU A N 1
ATOM 1720 C CA . LEU A 1 215 ? 12.376 1.880 3.732 1.00 82.50 215 LEU A CA 1
ATOM 1721 C C . LEU A 1 215 ? 13.737 2.542 4.017 1.00 82.50 215 LEU A C 1
ATOM 1723 O O . LEU A 1 215 ? 14.169 2.579 5.164 1.00 82.50 215 LEU A O 1
ATOM 1727 N N . ASP A 1 216 ? 14.415 3.046 2.990 1.00 81.19 216 ASP A N 1
ATOM 1728 C CA . ASP A 1 216 ? 15.651 3.826 3.092 1.00 81.19 216 ASP A CA 1
ATOM 1729 C C . ASP A 1 216 ? 15.432 5.268 3.588 1.00 81.19 216 ASP A C 1
ATOM 1731 O O . ASP A 1 216 ? 16.374 5.907 4.051 1.00 81.19 216 ASP A O 1
ATOM 1735 N N . GLU A 1 217 ? 14.192 5.761 3.551 1.00 76.44 217 GLU A N 1
ATOM 1736 C CA . GLU A 1 217 ? 13.776 7.089 4.025 1.00 76.44 217 GLU A CA 1
ATOM 1737 C C . GLU A 1 217 ? 13.425 7.097 5.527 1.00 76.44 217 GLU A C 1
ATOM 1739 O O . GLU A 1 217 ? 13.145 8.151 6.102 1.00 76.44 217 GLU A O 1
ATOM 1744 N N . LEU A 1 218 ? 13.452 5.933 6.188 1.00 74.62 218 LEU A N 1
ATOM 1745 C CA . LEU A 1 218 ? 13.277 5.822 7.636 1.00 74.62 218 LEU A CA 1
ATOM 1746 C C . LEU A 1 218 ? 14.430 6.523 8.362 1.00 74.62 218 LEU A C 1
ATOM 1748 O O . LEU A 1 218 ? 15.579 6.076 8.328 1.00 74.62 218 LEU A O 1
ATOM 1752 N N . SER A 1 219 ? 14.118 7.608 9.075 1.00 68.06 219 SER A N 1
ATOM 1753 C CA . SER A 1 219 ? 15.103 8.264 9.935 1.00 68.06 219 SER A CA 1
ATOM 1754 C C . SER A 1 219 ? 15.557 7.322 11.054 1.00 68.06 219 SER A C 1
ATOM 1756 O O . SER A 1 219 ? 14.807 6.454 11.511 1.00 68.06 219 SER A O 1
ATOM 1758 N N . GLN A 1 220 ? 16.791 7.495 11.537 1.00 65.56 220 GLN A N 1
ATOM 1759 C CA . GLN A 1 220 ? 17.315 6.673 12.634 1.00 65.56 220 GLN A CA 1
ATOM 1760 C C . GLN A 1 220 ? 16.486 6.831 13.916 1.00 65.56 220 GLN A C 1
ATOM 1762 O O . GLN A 1 220 ? 16.413 5.912 14.730 1.00 65.56 220 GLN A O 1
ATOM 1767 N N . GLU A 1 221 ? 15.864 7.992 14.104 1.00 62.50 221 GLU A N 1
ATOM 1768 C CA . GLU A 1 221 ? 14.982 8.300 15.223 1.00 62.50 221 GLU A CA 1
ATOM 1769 C C . GLU A 1 221 ? 13.630 7.591 15.071 1.00 62.50 221 GLU A C 1
ATOM 1771 O O . GLU A 1 221 ? 13.165 6.967 16.025 1.00 62.50 221 GLU A O 1
ATOM 1776 N N . ALA A 1 222 ? 13.031 7.608 13.874 1.00 61.56 222 ALA A N 1
ATOM 1777 C CA . ALA A 1 222 ? 11.794 6.878 13.594 1.00 61.56 222 ALA A CA 1
ATOM 1778 C C . ALA A 1 222 ? 12.012 5.361 13.693 1.00 61.56 222 ALA A C 1
ATOM 1780 O O . ALA A 1 222 ? 11.231 4.668 14.340 1.00 61.56 222 ALA A O 1
ATOM 1781 N N . GLY A 1 223 ? 13.123 4.838 13.170 1.00 60.81 223 GLY A N 1
ATOM 1782 C CA . GLY A 1 223 ? 13.462 3.413 13.261 1.00 60.81 223 GLY A CA 1
ATOM 1783 C C . GLY A 1 223 ? 13.661 2.890 14.691 1.00 60.81 223 GLY A C 1
ATOM 1784 O O . GLY A 1 223 ? 13.524 1.693 14.919 1.00 60.81 223 GLY A O 1
ATOM 1785 N N . LYS A 1 224 ? 13.954 3.764 15.667 1.00 61.41 224 LYS A N 1
ATOM 1786 C CA . LYS A 1 224 ? 14.088 3.397 17.094 1.00 61.41 224 LYS A CA 1
ATOM 1787 C C . LYS A 1 224 ? 12.769 3.425 17.864 1.00 61.41 224 LYS A C 1
ATOM 1789 O O . LYS A 1 224 ? 12.669 2.790 18.909 1.00 61.41 224 LYS A O 1
ATOM 1794 N N . VAL A 1 225 ? 11.802 4.211 17.398 1.00 64.19 225 VAL A N 1
ATOM 1795 C CA . VAL A 1 225 ? 10.519 4.444 18.084 1.00 64.19 225 VAL A CA 1
ATOM 1796 C C . VAL A 1 225 ? 9.390 3.624 17.457 1.00 64.19 225 VAL A C 1
ATOM 1798 O O . VAL A 1 225 ? 8.380 3.362 18.108 1.00 64.19 225 VAL A O 1
ATOM 1801 N N . THR A 1 226 ? 9.558 3.220 16.201 1.00 75.06 226 THR A N 1
ATOM 1802 C CA . THR A 1 226 ? 8.561 2.474 15.435 1.00 75.06 226 THR A CA 1
ATOM 1803 C C . THR A 1 226 ? 8.760 0.968 15.581 1.00 75.06 226 THR A C 1
ATOM 1805 O O . THR A 1 226 ? 9.875 0.470 15.712 1.00 75.06 226 THR A O 1
ATOM 1808 N N . ASP A 1 227 ? 7.660 0.226 15.520 1.00 84.88 227 ASP A N 1
ATOM 1809 C CA . ASP A 1 227 ? 7.609 -1.241 15.512 1.00 84.88 227 ASP A CA 1
ATOM 1810 C C . ASP A 1 227 ? 7.638 -1.817 14.079 1.00 84.88 227 ASP A C 1
ATOM 1812 O O . ASP A 1 227 ? 7.421 -3.009 13.863 1.00 84.88 227 ASP A O 1
ATOM 1816 N N . VAL A 1 228 ? 7.980 -0.998 13.075 1.00 84.25 228 VAL A N 1
ATOM 1817 C CA . VAL A 1 228 ? 8.066 -1.430 11.668 1.00 84.25 228 VAL A CA 1
ATOM 1818 C C . VAL A 1 228 ? 9.144 -2.488 11.450 1.00 84.25 228 VAL A C 1
ATOM 1820 O O . VAL A 1 228 ? 8.980 -3.395 10.639 1.00 84.25 228 VAL A O 1
ATOM 1823 N N . VAL A 1 229 ? 10.245 -2.418 12.199 1.00 83.06 229 VAL A N 1
ATOM 1824 C CA . VAL A 1 229 ? 11.306 -3.428 12.125 1.00 83.06 229 VAL A CA 1
ATOM 1825 C C . VAL A 1 229 ? 10.797 -4.763 12.660 1.00 83.06 229 VAL A C 1
ATOM 1827 O O . VAL A 1 229 ? 11.102 -5.804 12.079 1.00 83.06 229 VAL A O 1
ATOM 1830 N N . ASP A 1 230 ? 9.983 -4.743 13.714 1.00 85.50 230 ASP A N 1
ATOM 1831 C CA . ASP A 1 230 ? 9.359 -5.946 14.259 1.00 85.50 230 ASP A CA 1
ATOM 1832 C C . ASP A 1 230 ? 8.326 -6.522 13.280 1.00 85.50 230 ASP A C 1
ATOM 1834 O O . ASP A 1 230 ? 8.315 -7.740 13.083 1.00 85.50 230 ASP A O 1
ATOM 1838 N N . LEU A 1 231 ? 7.567 -5.676 12.567 1.00 85.69 231 LEU A N 1
ATOM 1839 C CA . LEU A 1 231 ? 6.689 -6.100 11.464 1.00 85.69 231 LEU A CA 1
ATOM 1840 C C . LEU A 1 231 ? 7.489 -6.811 10.364 1.00 85.69 231 LEU A C 1
ATOM 1842 O O . LEU A 1 231 ? 7.189 -7.943 9.986 1.00 85.69 231 LEU A O 1
ATOM 1846 N N . ILE A 1 232 ? 8.568 -6.180 9.887 1.00 84.31 232 ILE A N 1
ATOM 1847 C CA . ILE A 1 232 ? 9.431 -6.738 8.835 1.00 84.31 232 ILE A CA 1
ATOM 1848 C C . ILE A 1 232 ? 10.120 -8.015 9.317 1.00 84.31 232 ILE A C 1
ATOM 1850 O O . ILE A 1 232 ? 10.385 -8.912 8.518 1.00 84.31 232 ILE A O 1
ATOM 1854 N N . GLN A 1 233 ? 10.409 -8.151 10.612 1.00 83.88 233 GLN A N 1
ATOM 1855 C CA . GLN A 1 233 ? 10.966 -9.374 11.194 1.00 83.88 233 GLN A CA 1
ATOM 1856 C C . GLN A 1 233 ? 9.896 -10.447 11.447 1.00 83.88 233 GLN A C 1
ATOM 1858 O O . GLN A 1 233 ? 10.243 -11.629 11.461 1.00 83.88 233 GLN A O 1
ATOM 1863 N N . GLY A 1 234 ? 8.610 -10.090 11.465 1.00 80.38 234 GLY A N 1
ATOM 1864 C CA . GLY A 1 234 ? 7.492 -10.993 11.753 1.00 80.38 234 GLY A CA 1
ATOM 1865 C C . GLY A 1 234 ? 7.368 -11.315 13.243 1.00 80.38 234 GLY A C 1
ATOM 1866 O O . GLY A 1 234 ? 7.088 -12.454 13.602 1.00 80.38 234 GLY A O 1
ATOM 1867 N N . LYS A 1 235 ? 7.688 -10.342 14.101 1.00 77.44 235 LYS A N 1
ATOM 1868 C CA . LYS A 1 235 ? 7.595 -10.435 15.566 1.00 77.44 235 LYS A CA 1
ATOM 1869 C C . LYS A 1 235 ? 6.268 -9.907 16.123 1.00 77.44 235 LYS A C 1
ATOM 1871 O O . LYS A 1 235 ? 6.026 -10.070 17.317 1.00 77.44 235 LYS A O 1
ATOM 1876 N N . ILE A 1 236 ? 5.458 -9.272 15.279 1.00 66.06 236 ILE A N 1
ATOM 1877 C CA . ILE A 1 236 ? 4.127 -8.729 15.575 1.00 66.06 236 ILE A CA 1
ATOM 1878 C C . ILE A 1 236 ? 3.124 -9.172 14.518 1.00 66.06 236 ILE A C 1
ATOM 1880 O O . ILE A 1 236 ? 3.581 -9.488 13.394 1.00 66.06 236 ILE A O 1
#

Secondary structure (DSSP, 8-state):
-HHHHHHHH-SS-HHHHHHHHHHTT-HHHHHHHHHHHTTSS----HHHHHHHHHHHHHHHHHHTTTEE-S-TT-TTS---EEHHHH--PEEEEEE-SSS-EEEEEEEE-HHHHHH--TT-TTTHHHHTT---------TTS-HHHHHHHHHHHHHTTS-TT-SEEEEEEGGG--S-HHHHHHHHHS-TT-S--HHHHHHHHHHTGGGEEEEEE-GGG--HHHHHH-SHHHHHHT--

pLDDT: mean 75.18, std 14.15, range [33.06, 94.06]

Mean predicted aligned error: 13.92 Å

Foldseek 3Di:
DVQVCCVVPNPAHPVNVLVVCVVVVNVVVVVVVVVVVVPPDDPDDLVVLVVVLLLLLLVCLQPVLQWDDPCPPCPVPPPTDGLVVVDDFDFDWDDPVPRDTDGPVDGDQPLCLVVVDQPPPPPNPPSVPCPDDDDDDDPPPCPVSSLSVVSNCVSVVSNVQASEEQEAEQLQQAAEPLVRSCVPRHDPPRPDDSVSVVVVCVVRVRRYHYRYPPPVSHDPVSVVRYCVVVVNVVVD

InterPro domains:
  IPR007111 NACHT nucleoside triphosphatase [PF05729] (133-224)
  IPR007111 NACHT nucleoside triphosphatase [PS50837] (131-236)
  IPR027417 P-loop containing nucleoside triphosphate hydrolase [G3DSA:3.40.50.300] (47-236)